Protein AF-0000000085042075 (afdb_homodimer)

Nearest PDB structures (foldseek):
  3s6m-assembly1_A  TM=8.712E-01  e=2.588E-14  Burkholderia pseudomallei 1710b
  7n3j-assembly1_A  TM=8.614E-01  e=2.235E-13  Escherichia coli K-12
  2nul-assembly1_A-2  TM=8.410E-01  e=2.235E-13  Escherichia coli
  7rfd-assembly1_A  TM=8.315E-01  e=2.662E-13  Escherichia coli
  8vri-assembly2_B  TM=8.433E-01  e=7.599E-13  Escherichia coli

Sequence (380 aa):
MNKLFNCTLLVLLSSSILAQEIEKYLIETEIGEIELVVYPEQAPITVENFRVYVEKELYTNSSFFRVCTPENEADREIRIEVIQGGNVPDSLLLAPIPIETSQKTGIKHVDGTISMARLGPNSAQSSFFICINAQPELDHNGKRNPDGYGFAAFGKVTKGMELVKEIQSEEEVDQYLVNPVKIQSIKRMHMNKLFNCTLLVLLSSSILAQEIEKYLIETEIGEIELVVYPEQAPITVENFRVYVEKELYTNSSFFRVCTPENEADREIRIEVIQGGNVPDSLLLAPIPIETSQKTGIKHVDGTISMARLGPNSAQSSFFICINAQPELDHNGKRNPDGYGFAAFGKVTKGMELVKEIQSEEEVDQYLVNPVKIQSIKRMH

Secondary structure (DSSP, 8-state):
----------------------EEEEEEETTEEEEEEE-TTTSHHHHHHHHHHHHTTTTTTEEEEEEE-TTTTTT-SS---EEEE----GGGPPPPB----HHHH-----TTEEEE--SSTT-B-S-EEEE-S--GGGSTT-SSSTTS---EEEEEEEE-HHHHHHHHTS-EETTEEEEEEEEEEEEEE-/----------------------EEEEEEETTEEEEEEE-TTTSHHHHHHHHHHHHTTTTTTEEEEEEE-TTTTTT-SS---EEEE----GGGPPPPB----HHHH-----TTEEEE--SSTT-B-S-EEEE-S--GGGSTT-SSSTTS---EEEEEEEE-HHHHHHHHTS-EETTEEEEEEEEEEEEEE-

Organism: Cyclobacterium marinum (strain ATCC 25205 / DSM 745 / LMG 13164 / NCIMB 1802) (NCBI:txid880070)

InterPro domains:
  IPR002130 Cyclophilin-type peptidyl-prolyl cis-trans isomerase domain [PF00160] (27-187)
  IPR002130 Cyclophilin-type peptidyl-prolyl cis-trans isomerase domain [PR00153] (38-53)
  IPR002130 Cyclophilin-type peptidyl-prolyl cis-trans isomerase domain [PR00153] (74-86)
  IPR002130 Cyclophilin-type peptidyl-prolyl cis-trans isomerase domain [PR00153] (112-127)
  IPR002130 Cyclophilin-type peptidyl-prolyl cis-trans isomerase domain [PR00153] (127-139)
  IPR002130 Cyclophilin-type peptidyl-prolyl cis-trans isomerase domain [PS50072] (21-190)
  IPR029000 Cyclophilin-like domain superfamily [G3DSA:2.40.100.10] (22-188)
  IPR029000 Cyclophilin-like domain superfamily [SSF50891] (26-187)
  IPR044666 Cyclophilin-type peptidyl-prolyl cis-trans isomerase, cyclophilin A-like [PTHR45625] (23-187)

Foldseek 3Di:
DPPPPPPPPPPPPPPPPVPQDKWKKWFQWPVGIWIKIWGCVLQVQVVVLQVVCQVVFQQAFKFFWFFFDCVLCVPPPQGFTKTKIFPGDPVPKDAWAAADFCVRRVDFQAQFWKWFDAPDRGGGIGMIMTGHGGRRLQHQQRDPDPVRRRTHTTIGTPDDVVVRVVQNPADDDSRTHPDTITGRHMHIDD/DPPPPPPPPPPPPPPPPVPQDKWKKWFQWPVGIWIKIWGCVLQVQVVVLQVVCQVVFQLAFKFFWFFFDCVLCVPPPQGFGKTKIFPGDPVPKDAWAAADFCVRRVDFQAQFWKWFDAPDRGGGIGMIMTGHGGRRLQHQQRDPDPVRRRTHTTIGTPDDVVVRVVQNPADDDSRTHPDTITGRHMHIDD

Structure (mmCIF, N/CA/C/O backbone):
data_AF-0000000085042075-model_v1
#
loop_
_entity.id
_entity.type
_entity.pdbx_description
1 polymer 'Peptidyl-prolyl cis-trans isomerase'
#
loop_
_atom_site.group_PDB
_atom_site.id
_atom_site.type_symbol
_atom_site.label_atom_id
_atom_site.label_alt_id
_atom_site.label_comp_id
_atom_site.label_asym_id
_atom_site.label_entity_id
_atom_site.label_seq_id
_atom_site.pdbx_PDB_ins_code
_atom_site.Cartn_x
_atom_site.Cartn_y
_atom_site.Cartn_z
_atom_site.occupancy
_atom_site.B_iso_or_equiv
_atom_site.auth_seq_id
_atom_site.auth_comp_id
_atom_site.auth_asym_id
_atom_site.auth_atom_id
_atom_site.pdbx_PDB_model_num
ATOM 1 N N . MET A 1 1 ? -44.75 -60.5 -39.656 1 41.56 1 MET A N 1
ATOM 2 C CA . MET A 1 1 ? -44.469 -59.719 -38.469 1 41.56 1 MET A CA 1
ATOM 3 C C . MET A 1 1 ? -43.094 -59 -38.594 1 41.56 1 MET A C 1
ATOM 5 O O . MET A 1 1 ? -42.062 -59.656 -38.594 1 41.56 1 MET A O 1
ATOM 9 N N . ASN A 1 2 ? -43.062 -57.938 -39.469 1 46.97 2 ASN A N 1
ATOM 10 C CA . ASN A 1 2 ? -41.938 -57.062 -39.781 1 46.97 2 ASN A CA 1
ATOM 11 C C . ASN A 1 2 ? -41.375 -56.375 -38.531 1 46.97 2 ASN A C 1
ATOM 13 O O . ASN A 1 2 ? -42.094 -55.625 -37.875 1 46.97 2 ASN A O 1
ATOM 17 N N . LYS A 1 3 ? -40.5 -57 -37.781 1 51.03 3 LYS A N 1
ATOM 18 C CA . LYS A 1 3 ? -39.75 -56.438 -36.656 1 51.03 3 LYS A CA 1
ATOM 19 C C . LY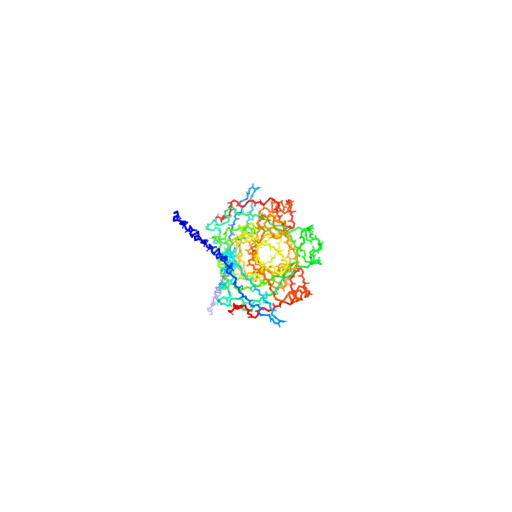S A 1 3 ? -38.969 -55.188 -37.062 1 51.03 3 LYS A C 1
ATOM 21 O O . LYS A 1 3 ? -38.094 -55.25 -37.906 1 51.03 3 LYS A O 1
ATOM 26 N N . LEU A 1 4 ? -39.625 -53.969 -37.062 1 49.44 4 LEU A N 1
ATOM 27 C CA . LEU A 1 4 ? -38.969 -52.688 -37.188 1 49.44 4 LEU A CA 1
ATOM 28 C C . LEU A 1 4 ? -37.906 -52.5 -36.094 1 49.44 4 LEU A C 1
ATOM 30 O O . LEU A 1 4 ? -38.188 -52.656 -34.906 1 49.44 4 LEU A O 1
ATOM 34 N N . PHE A 1 5 ? -36.625 -52.844 -36.344 1 52.81 5 PHE A N 1
ATOM 35 C CA . PHE A 1 5 ? -35.5 -52.531 -35.5 1 52.81 5 PHE A CA 1
ATOM 36 C C . PHE A 1 5 ? -35.375 -51.031 -35.25 1 52.81 5 PHE A C 1
ATOM 38 O O . PHE A 1 5 ? -35.312 -50.25 -36.219 1 52.81 5 PHE A O 1
ATOM 45 N N . ASN A 1 6 ? -35.969 -50.469 -34.125 1 55.44 6 ASN A N 1
ATOM 46 C CA . ASN A 1 6 ? -35.781 -49.094 -33.719 1 55.44 6 ASN A CA 1
ATOM 47 C C . ASN A 1 6 ? -34.312 -48.781 -33.469 1 55.44 6 ASN A C 1
ATOM 49 O O . ASN A 1 6 ? -33.688 -49.406 -32.594 1 55.44 6 ASN A O 1
ATOM 53 N N . CYS A 1 7 ? -33.562 -48.281 -34.469 1 53.66 7 CYS A N 1
ATOM 54 C CA . CYS A 1 7 ? -32.219 -47.812 -34.25 1 53.66 7 CYS A CA 1
ATOM 55 C C . CYS A 1 7 ? -32.219 -46.562 -33.344 1 53.66 7 CYS A C 1
ATOM 57 O O . CYS A 1 7 ? -32.75 -45.531 -33.688 1 53.66 7 CYS A O 1
ATOM 59 N N . THR A 1 8 ? -32.188 -46.781 -32.062 1 55.69 8 THR A N 1
ATOM 60 C CA . THR A 1 8 ? -32.031 -45.656 -31.156 1 55.69 8 THR A CA 1
ATOM 61 C C . THR A 1 8 ? -30.672 -44.969 -31.406 1 55.69 8 THR A C 1
ATOM 63 O O . THR A 1 8 ? -29.625 -45.594 -31.281 1 55.69 8 THR A O 1
ATOM 66 N N . LEU A 1 9 ? -30.625 -43.906 -32.219 1 56.06 9 LEU A N 1
ATOM 67 C CA . LEU A 1 9 ? -29.453 -43.062 -32.375 1 56.06 9 LEU A CA 1
ATOM 68 C C . LEU A 1 9 ? -29.031 -42.438 -31.047 1 56.06 9 LEU A C 1
ATOM 70 O O . LEU A 1 9 ? -29.781 -41.688 -30.422 1 56.06 9 LEU A O 1
ATOM 74 N N . LEU A 1 10 ? -28.094 -43.094 -30.328 1 55 10 LEU A N 1
ATOM 75 C CA . LEU A 1 10 ? -27.484 -42.5 -29.141 1 55 10 LEU A CA 1
ATOM 76 C C . LEU A 1 10 ? -26.672 -41.25 -29.516 1 55 10 LEU A C 1
ATOM 78 O O . LEU A 1 10 ? -25.688 -41.344 -30.234 1 55 10 LEU A O 1
ATOM 82 N N . VAL A 1 11 ? -27.234 -40.062 -29.516 1 55.88 11 VAL A N 1
ATOM 83 C CA . VAL A 1 11 ? -26.516 -38.781 -29.656 1 55.88 11 VAL A CA 1
ATOM 84 C C . VAL A 1 11 ? -25.547 -38.625 -28.484 1 55.88 11 VAL A C 1
ATOM 86 O O . VAL A 1 11 ? -25.984 -38.5 -27.328 1 55.88 11 VAL A O 1
ATOM 89 N N . LEU A 1 12 ? -24.281 -39.031 -28.641 1 54.25 12 LEU A N 1
ATOM 90 C CA . LEU A 1 12 ? -23.219 -38.688 -27.703 1 54.25 12 LEU A CA 1
ATOM 91 C C . LEU A 1 12 ? -23.031 -37.188 -27.609 1 54.25 12 LEU A C 1
ATOM 93 O O . LEU A 1 12 ? -22.609 -36.562 -28.594 1 54.25 12 LEU A O 1
ATOM 97 N N . LEU A 1 13 ? -23.75 -36.469 -26.781 1 53.31 13 LEU A N 1
ATOM 98 C CA . LEU A 1 13 ? -23.438 -35.062 -26.453 1 53.31 13 LEU A CA 1
ATOM 99 C C . LEU A 1 13 ? -22.031 -34.938 -25.891 1 53.31 13 LEU A C 1
ATOM 101 O O . LEU A 1 13 ? -21.734 -35.469 -24.812 1 53.31 13 LEU A O 1
ATOM 105 N N . SER A 1 14 ? -21.031 -34.781 -26.734 1 51.94 14 SER A N 1
ATOM 106 C CA . SER A 1 14 ? -19.719 -34.406 -26.25 1 51.94 14 SER A CA 1
ATOM 107 C C . SER A 1 14 ? -19.766 -33.125 -25.453 1 51.94 14 SER A C 1
ATOM 109 O O . SER A 1 14 ? -20.188 -32.094 -25.953 1 51.94 14 SER A O 1
ATOM 111 N N . SER A 1 15 ? -19.969 -33.094 -24.188 1 50.97 15 SER A N 1
ATOM 112 C CA . SER A 1 15 ? -19.719 -31.938 -23.359 1 50.97 15 SER A CA 1
ATOM 113 C C . SER A 1 15 ? -18.297 -31.406 -23.562 1 50.97 15 SER A C 1
ATOM 115 O O . SER A 1 15 ? -17.328 -32.094 -23.25 1 50.97 15 SER A O 1
ATOM 117 N N . SER A 1 16 ? -18.031 -30.688 -24.562 1 49.59 16 SER A N 1
ATOM 118 C CA . SER A 1 16 ? -16.766 -29.969 -24.609 1 49.59 16 SER A CA 1
ATOM 119 C C . SER A 1 16 ? -16.453 -29.297 -23.266 1 49.59 16 SER A C 1
ATOM 121 O O . SER A 1 16 ? -17.219 -28.453 -22.797 1 49.59 16 SER A O 1
ATOM 123 N N . ILE A 1 17 ? -15.914 -29.984 -22.359 1 48.03 17 ILE A N 1
ATOM 124 C CA . ILE A 1 17 ? -15.336 -29.266 -21.219 1 48.03 17 ILE A CA 1
ATOM 125 C C . ILE A 1 17 ? -14.539 -28.062 -21.719 1 48.03 17 ILE A C 1
ATOM 127 O O . ILE A 1 17 ? -13.555 -28.219 -22.453 1 48.03 17 ILE A O 1
ATOM 131 N N . LEU A 1 18 ? -15.164 -27.016 -22.125 1 45.19 18 LEU A N 1
ATOM 132 C CA . LEU A 1 18 ? -14.406 -25.797 -22.391 1 45.19 18 LEU A CA 1
ATOM 133 C C . LEU A 1 18 ? -13.211 -25.672 -21.453 1 45.19 18 LEU A C 1
ATOM 135 O O . LEU A 1 18 ? -13.391 -25.562 -20.234 1 45.19 18 LEU A O 1
ATOM 139 N N . ALA A 1 19 ? -12.133 -26.375 -21.656 1 52.03 19 ALA A N 1
ATOM 140 C CA . ALA A 1 19 ? -10.875 -26.234 -20.922 1 52.03 19 ALA A CA 1
ATOM 141 C C . ALA A 1 19 ? -10.633 -24.781 -20.531 1 52.03 19 ALA A C 1
ATOM 143 O O . ALA A 1 19 ? -10.773 -23.875 -21.359 1 52.03 19 ALA A O 1
ATOM 144 N N . GLN A 1 20 ? -10.797 -24.484 -19.328 1 62.44 20 GLN A N 1
ATOM 145 C CA . GLN A 1 20 ? -10.5 -23.141 -18.828 1 62.44 20 GLN A CA 1
ATOM 146 C C . GLN A 1 20 ? -9.203 -22.609 -19.422 1 62.44 20 GLN A C 1
ATOM 148 O O . GLN A 1 20 ? -8.188 -23.312 -19.438 1 62.44 20 GLN A O 1
ATOM 153 N N . GLU A 1 21 ? -9.258 -21.625 -20.344 1 81.56 21 GLU A N 1
ATOM 154 C CA . GLU A 1 21 ? -8.086 -21.047 -20.984 1 81.56 21 GLU A CA 1
ATOM 155 C C . GLU A 1 21 ? -7.043 -20.609 -19.969 1 81.56 21 GLU A C 1
ATOM 157 O O . GLU A 1 21 ? -7.352 -19.859 -19.031 1 81.56 21 GLU A O 1
ATOM 162 N N . ILE A 1 22 ? -5.961 -21.406 -19.766 1 90.88 22 ILE A N 1
ATOM 163 C CA . ILE A 1 22 ? -4.824 -21.078 -18.906 1 90.88 22 ILE A CA 1
ATOM 164 C C . ILE A 1 22 ? -3.715 -20.453 -19.75 1 90.88 22 ILE A C 1
ATOM 166 O O . ILE A 1 22 ? -3.523 -20.812 -20.906 1 90.88 22 ILE A O 1
ATOM 170 N N . GLU A 1 23 ? -3.203 -19.359 -19.172 1 97.38 23 GLU A N 1
ATOM 171 C CA . GLU A 1 23 ? -2.016 -18.734 -19.75 1 97.38 23 GLU A CA 1
ATOM 172 C C . GLU A 1 23 ? -0.783 -18.984 -18.891 1 97.38 23 GLU A C 1
ATOM 174 O O . GLU A 1 23 ? -0.861 -18.953 -17.672 1 97.38 23 GLU A O 1
ATOM 179 N N . LYS A 1 24 ? 0.328 -19.266 -19.562 1 98.31 24 LYS A N 1
ATOM 180 C CA . LYS A 1 24 ? 1.571 -19.562 -18.859 1 98.31 24 LYS A CA 1
ATOM 181 C C . LYS A 1 24 ? 2.559 -18.406 -18.969 1 98.31 24 LYS A C 1
ATOM 183 O O . LYS A 1 24 ? 2.693 -17.797 -20.031 1 98.31 24 LYS A O 1
ATOM 188 N N . TYR A 1 25 ? 3.234 -18.125 -17.828 1 98.81 25 TYR A N 1
ATOM 189 C CA . TYR A 1 25 ? 4.207 -17.047 -17.781 1 98.81 25 TYR A CA 1
ATOM 190 C C . TYR A 1 25 ? 5.492 -17.484 -17.094 1 98.81 25 TYR A C 1
ATOM 192 O O . TYR A 1 25 ? 5.484 -18.438 -16.312 1 98.81 25 TYR A O 1
ATOM 200 N N . LEU A 1 26 ? 6.547 -16.828 -17.453 1 98.88 26 LEU A N 1
ATOM 201 C CA . LEU A 1 26 ? 7.859 -17.016 -16.844 1 98.88 26 LEU A CA 1
ATOM 202 C C . LEU A 1 26 ? 8.344 -15.711 -16.219 1 98.88 26 LEU A C 1
ATOM 204 O O . LEU A 1 26 ? 8.438 -14.688 -16.891 1 98.88 26 LEU A O 1
ATOM 208 N N . ILE A 1 27 ? 8.594 -15.742 -14.906 1 98.88 27 ILE A N 1
ATOM 209 C CA . ILE A 1 27 ? 9.289 -14.648 -14.242 1 98.88 27 ILE A CA 1
ATOM 210 C C . ILE A 1 27 ? 10.789 -14.945 -14.203 1 98.88 27 ILE A C 1
ATOM 212 O O . ILE A 1 27 ? 11.227 -15.875 -13.523 1 98.88 27 ILE A O 1
ATOM 216 N N . GLU A 1 28 ? 11.539 -14.195 -14.922 1 98.81 28 GLU A N 1
ATOM 217 C CA . GLU A 1 28 ? 12.992 -14.297 -14.883 1 98.81 28 GLU A CA 1
ATOM 218 C C . GLU A 1 28 ? 13.586 -13.352 -13.836 1 98.81 28 GLU A C 1
ATOM 220 O O . GLU A 1 28 ? 13.445 -12.125 -13.953 1 98.81 28 GLU A O 1
ATOM 225 N N . THR A 1 29 ? 14.219 -13.891 -12.844 1 98.62 29 THR A N 1
ATOM 226 C CA . THR A 1 29 ? 14.883 -13.078 -11.828 1 98.62 29 THR A CA 1
ATOM 227 C C . THR A 1 29 ? 16.406 -13.18 -11.953 1 98.62 29 THR A C 1
ATOM 229 O O . THR A 1 29 ? 16.906 -13.984 -12.734 1 98.62 29 THR A O 1
ATOM 232 N N . GLU A 1 30 ? 17.094 -12.391 -11.141 1 98.5 30 GLU A N 1
ATOM 233 C CA . GLU A 1 30 ? 18.547 -12.406 -11.148 1 98.5 30 GLU A CA 1
ATOM 234 C C . GLU A 1 30 ? 19.094 -13.656 -10.461 1 98.5 30 GLU A C 1
ATOM 236 O O . GLU A 1 30 ? 20.281 -13.969 -10.586 1 98.5 30 GLU A O 1
ATOM 241 N N . ILE A 1 31 ? 18.25 -14.406 -9.812 1 98.38 31 ILE A N 1
ATOM 242 C CA . ILE A 1 31 ? 18.781 -15.57 -9.109 1 98.38 31 ILE A CA 1
ATOM 243 C C . ILE A 1 31 ? 18.094 -16.828 -9.617 1 98.38 31 ILE A C 1
ATOM 245 O O . ILE A 1 31 ? 18.234 -17.906 -9.023 1 98.38 31 ILE A O 1
ATOM 249 N N . GLY A 1 32 ? 17.234 -16.781 -10.609 1 98.69 32 GLY A N 1
ATOM 250 C CA . GLY A 1 32 ? 16.547 -17.938 -11.164 1 98.69 32 GLY A CA 1
ATOM 251 C C . GLY A 1 32 ? 15.195 -17.609 -11.766 1 98.69 32 GLY A C 1
ATOM 252 O O . GLY A 1 32 ? 14.852 -16.438 -11.93 1 98.69 32 GLY A O 1
ATOM 253 N N . GLU A 1 33 ? 14.438 -18.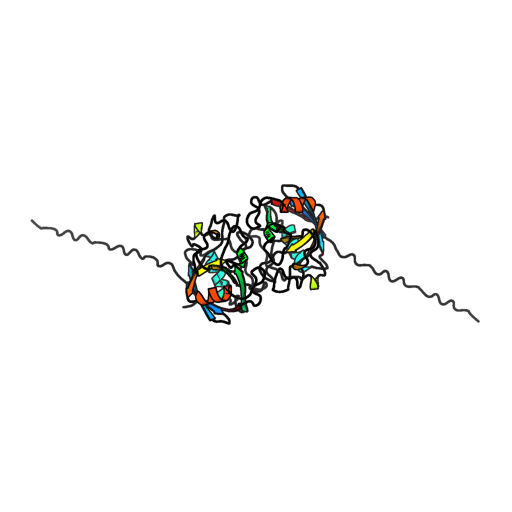688 -12.109 1 98.75 33 GLU A N 1
ATOM 254 C CA . GLU A 1 33 ? 13.172 -18.516 -12.82 1 98.75 33 GLU A CA 1
ATOM 255 C C . GLU A 1 33 ? 12.008 -19.078 -12.008 1 98.75 33 GLU A C 1
ATOM 257 O O . GLU A 1 33 ? 12.164 -20.078 -11.297 1 98.75 33 GLU A O 1
ATOM 262 N N . ILE A 1 34 ? 10.844 -18.422 -12.141 1 98.88 34 ILE A N 1
ATOM 263 C CA . ILE A 1 34 ? 9.57 -18.875 -11.578 1 98.88 34 ILE A CA 1
ATOM 264 C C . ILE A 1 34 ? 8.531 -19 -12.688 1 98.88 34 ILE A C 1
ATOM 266 O O . ILE A 1 34 ? 8.312 -18.062 -13.453 1 98.88 34 ILE A O 1
ATOM 270 N N . GLU A 1 35 ? 7.91 -20.156 -12.789 1 98.88 35 GLU A N 1
ATOM 271 C CA . GLU A 1 35 ? 6.836 -20.359 -13.75 1 98.88 35 GLU A CA 1
ATOM 272 C C . GLU A 1 35 ? 5.469 -20.281 -13.078 1 98.88 35 GLU A C 1
ATOM 274 O O . GLU A 1 35 ? 5.285 -20.781 -11.969 1 98.88 35 GLU A O 1
ATOM 279 N N . LEU A 1 36 ? 4.648 -19.641 -13.828 1 98.56 36 LEU A N 1
ATOM 280 C CA . LEU A 1 36 ? 3.297 -19.562 -13.281 1 98.56 36 LEU A CA 1
ATOM 281 C C . LEU A 1 36 ? 2.256 -19.641 -14.391 1 98.56 36 LEU A C 1
ATOM 283 O O . LEU A 1 36 ? 2.584 -19.484 -15.57 1 98.56 36 LEU A O 1
ATOM 287 N N . VAL A 1 37 ? 1.044 -20.016 -13.945 1 98.69 37 VAL A N 1
ATOM 288 C CA . VAL A 1 37 ? -0.137 -19.922 -14.797 1 98.69 37 VAL A CA 1
ATOM 289 C C . VAL A 1 37 ? -1.108 -18.891 -14.227 1 98.69 37 VAL A C 1
ATOM 291 O O . VAL A 1 37 ? -1.109 -18.641 -13.023 1 98.69 37 VAL A O 1
ATOM 294 N N . VAL A 1 38 ? -1.849 -18.25 -15.141 1 98.75 38 VAL A N 1
ATOM 295 C CA . VAL A 1 38 ? -2.922 -17.359 -14.711 1 98.75 38 VAL A CA 1
ATOM 296 C C . VAL A 1 38 ? -4.254 -17.844 -15.281 1 98.75 38 VAL A C 1
ATOM 298 O O . VAL A 1 38 ? -4.281 -18.672 -16.203 1 98.75 38 VAL A O 1
ATOM 301 N N . TYR A 1 39 ? -5.355 -17.391 -14.672 1 98.5 39 TYR A N 1
ATOM 302 C CA . TYR A 1 39 ? -6.688 -17.906 -14.961 1 98.5 39 TYR A CA 1
ATOM 303 C C . TYR A 1 39 ? -7.59 -16.828 -15.531 1 98.5 39 TYR A C 1
ATOM 305 O O . TYR A 1 39 ? -8.469 -16.312 -14.844 1 98.5 39 TYR A O 1
ATOM 313 N N . PRO A 1 40 ? -7.574 -16.609 -16.922 1 98.19 40 PRO A N 1
ATOM 314 C CA . PRO A 1 40 ? -8.312 -15.508 -17.531 1 98.19 40 PRO A CA 1
ATOM 315 C C . PRO A 1 40 ? -9.828 -15.695 -17.453 1 98.19 40 PRO A C 1
ATOM 317 O O . PRO A 1 40 ? -10.578 -14.711 -17.453 1 98.19 40 PRO A O 1
ATOM 320 N N . GLU A 1 41 ? -10.312 -16.875 -17.344 1 97.62 41 GLU A N 1
ATOM 321 C CA . GLU A 1 41 ? -11.758 -17.094 -17.25 1 97.62 41 GLU A CA 1
ATOM 322 C C . GLU A 1 41 ? -12.281 -16.734 -15.859 1 97.62 41 GLU A C 1
ATOM 324 O O . GLU A 1 41 ? -13.352 -16.141 -15.734 1 97.62 41 GLU A O 1
ATOM 329 N N . GLN A 1 42 ? -11.539 -17.078 -14.852 1 98.06 42 GLN A N 1
ATOM 330 C CA . GLN A 1 42 ? -11.984 -16.859 -13.477 1 98.06 42 GLN A CA 1
ATOM 331 C C . GLN A 1 42 ? -11.758 -15.422 -13.039 1 98.06 42 GLN A C 1
ATOM 333 O O . GLN A 1 42 ? -12.57 -14.852 -12.312 1 98.06 42 GLN A O 1
ATOM 338 N N . ALA A 1 43 ? -10.672 -14.859 -13.492 1 98.44 43 ALA A N 1
ATOM 339 C CA . ALA A 1 43 ? -10.289 -13.523 -13.062 1 98.44 43 ALA A CA 1
ATOM 340 C C . ALA A 1 43 ? -9.914 -12.648 -14.258 1 98.44 43 ALA A C 1
ATOM 342 O O . ALA A 1 43 ? -8.781 -12.156 -14.344 1 98.44 43 ALA A O 1
ATOM 343 N N . PRO A 1 44 ? -10.859 -12.383 -15.102 1 98.31 44 PRO A N 1
ATOM 344 C CA . PRO A 1 44 ? -10.531 -11.75 -16.375 1 98.31 44 PRO A CA 1
ATOM 345 C C . PRO A 1 44 ? -9.953 -10.344 -16.203 1 98.31 44 PRO A C 1
ATOM 347 O O . PRO A 1 44 ? -9.055 -9.953 -16.953 1 98.31 44 PRO A O 1
ATOM 350 N N . ILE A 1 45 ? -10.445 -9.562 -15.281 1 97.31 45 ILE A N 1
ATOM 351 C CA . ILE A 1 45 ? -9.969 -8.195 -15.102 1 97.31 45 ILE A CA 1
ATOM 352 C C . ILE A 1 45 ? -8.539 -8.203 -14.57 1 97.31 45 ILE A C 1
ATOM 354 O O . ILE A 1 45 ? -7.672 -7.5 -15.086 1 97.31 45 ILE A O 1
ATOM 358 N N . THR A 1 46 ? -8.289 -9.008 -13.586 1 98 46 THR A N 1
ATOM 359 C CA . THR A 1 46 ? -6.973 -9.086 -12.953 1 98 46 THR A CA 1
ATOM 360 C C . THR A 1 46 ? -5.938 -9.648 -13.93 1 98 46 THR A C 1
ATOM 362 O O . THR A 1 46 ? -4.828 -9.117 -14.031 1 98 46 THR A O 1
ATOM 365 N N . VAL A 1 47 ? -6.316 -10.68 -14.633 1 98.62 47 VAL A N 1
ATOM 366 C CA . VAL A 1 47 ? -5.398 -11.289 -15.586 1 98.62 47 VAL A CA 1
ATOM 367 C C . VAL A 1 47 ? -5.078 -10.289 -16.703 1 98.62 47 VAL A C 1
ATOM 369 O O . VAL A 1 47 ? -3.926 -10.172 -17.125 1 98.62 47 VAL A O 1
ATOM 372 N N . GLU A 1 48 ? -6.078 -9.57 -17.172 1 98.19 48 GLU A N 1
ATOM 373 C CA . GLU A 1 48 ? -5.832 -8.586 -18.219 1 98.19 48 GLU A CA 1
ATOM 374 C C . GLU A 1 48 ? -4.871 -7.5 -17.75 1 98.19 48 GLU A C 1
ATOM 376 O O . GLU A 1 48 ? -3.988 -7.07 -18.484 1 98.19 48 GLU A O 1
ATOM 381 N N . ASN A 1 49 ? -5.035 -7.047 -16.547 1 96.81 49 ASN A N 1
ATOM 382 C CA . ASN A 1 49 ? -4.113 -6.078 -15.969 1 96.81 49 ASN A CA 1
ATOM 383 C C . ASN A 1 49 ? -2.676 -6.594 -15.984 1 96.81 49 ASN A C 1
ATOM 385 O O . ASN A 1 49 ? -1.775 -5.93 -16.5 1 96.81 49 ASN A O 1
ATOM 389 N N . PHE A 1 50 ? -2.498 -7.789 -15.438 1 98.38 50 PHE A N 1
ATOM 390 C CA . PHE A 1 50 ? -1.183 -8.414 -15.406 1 98.38 50 PHE A CA 1
ATOM 391 C C . PHE A 1 50 ? -0.625 -8.586 -16.812 1 98.38 50 PHE A C 1
ATOM 393 O O . PHE A 1 50 ? 0.537 -8.266 -17.062 1 98.38 50 PHE A O 1
ATOM 400 N N . ARG A 1 51 ? -1.45 -9.016 -17.656 1 98.19 51 ARG A N 1
ATOM 401 C CA . ARG A 1 51 ? -1.075 -9.273 -19.047 1 98.19 51 ARG A CA 1
ATOM 402 C C . ARG A 1 51 ? -0.54 -8.016 -19.719 1 98.19 51 ARG A C 1
ATOM 404 O O . ARG A 1 51 ? 0.468 -8.062 -20.422 1 98.19 51 ARG A O 1
ATOM 411 N N . VAL A 1 52 ? -1.195 -6.945 -19.562 1 97.88 52 VAL A N 1
ATOM 412 C CA . VAL A 1 52 ? -0.798 -5.703 -20.219 1 97.88 52 VAL A CA 1
ATOM 413 C C . VAL A 1 52 ? 0.566 -5.258 -19.688 1 97.88 52 VAL A C 1
ATOM 415 O O . VAL A 1 52 ? 1.422 -4.824 -20.469 1 97.88 52 VAL A O 1
ATOM 418 N N . TYR A 1 53 ? 0.793 -5.379 -18.375 1 97.44 53 TYR A N 1
ATOM 419 C CA . TYR A 1 53 ? 2.105 -5.047 -17.844 1 97.44 53 TYR A CA 1
ATOM 420 C C . TYR A 1 53 ? 3.188 -5.93 -18.453 1 97.44 53 TYR A C 1
ATOM 422 O O . TYR A 1 53 ? 4.293 -5.461 -18.734 1 97.44 53 TYR A O 1
ATOM 430 N N . VAL A 1 54 ? 2.875 -7.203 -18.641 1 98.5 54 VAL A N 1
ATOM 431 C CA . VAL A 1 54 ? 3.838 -8.148 -19.188 1 98.5 54 VAL A CA 1
ATOM 432 C C . VAL A 1 54 ? 4.09 -7.828 -20.672 1 98.5 54 VAL A C 1
ATOM 434 O O . VAL A 1 54 ? 5.238 -7.719 -21.094 1 98.5 54 VAL A O 1
ATOM 437 N N . GLU A 1 55 ? 3.023 -7.672 -21.422 1 97.88 55 GLU A N 1
ATOM 438 C CA . GLU A 1 55 ? 3.137 -7.469 -22.875 1 97.88 55 GLU A CA 1
ATOM 439 C C . GLU A 1 55 ? 3.895 -6.188 -23.188 1 97.88 55 GLU A C 1
ATOM 441 O O . GLU A 1 55 ? 4.641 -6.129 -24.172 1 97.88 55 GLU A O 1
ATOM 446 N N . LYS A 1 56 ? 3.748 -5.223 -22.375 1 97.62 56 LYS A N 1
ATOM 447 C CA . LYS A 1 56 ? 4.434 -3.949 -22.578 1 97.62 56 LYS A CA 1
ATOM 448 C C . LYS A 1 56 ? 5.809 -3.953 -21.922 1 97.62 56 LYS A C 1
ATOM 450 O O . LYS A 1 56 ? 6.512 -2.939 -21.922 1 97.62 56 LYS A O 1
ATOM 455 N N . GLU A 1 57 ? 6.16 -5.035 -21.25 1 97.88 57 GLU A N 1
ATOM 456 C CA . GLU A 1 57 ? 7.449 -5.246 -20.609 1 97.88 57 GLU A CA 1
ATOM 457 C C . GLU A 1 57 ? 7.668 -4.254 -19.469 1 97.88 57 GLU A C 1
ATOM 459 O O . GLU A 1 57 ? 8.789 -3.799 -19.234 1 97.88 57 GLU A O 1
ATOM 464 N N . LEU A 1 58 ? 6.598 -3.951 -18.844 1 96.25 58 LEU A N 1
ATOM 465 C CA . LEU A 1 58 ? 6.664 -2.906 -17.828 1 96.25 58 LEU A CA 1
ATOM 466 C C . LEU A 1 58 ? 7.266 -3.439 -16.547 1 96.25 58 LEU A C 1
ATOM 468 O O . LEU A 1 58 ? 7.719 -2.666 -15.695 1 96.25 58 LEU A O 1
ATOM 472 N N . TYR A 1 59 ? 7.301 -4.691 -16.344 1 97.38 59 TYR A N 1
ATOM 473 C CA . TYR A 1 59 ? 7.875 -5.285 -15.141 1 97.38 59 TYR A CA 1
ATOM 474 C C . TYR A 1 59 ? 9.398 -5.371 -15.242 1 97.38 59 TYR A C 1
ATOM 476 O O . TYR A 1 59 ? 10.078 -5.699 -14.266 1 97.38 59 TYR A O 1
ATOM 484 N N . THR A 1 60 ? 9.867 -5.102 -16.453 1 96 60 THR A N 1
ATOM 485 C CA . THR A 1 60 ? 11.312 -5.207 -16.641 1 96 60 THR A CA 1
ATOM 486 C C . THR A 1 60 ? 12.055 -4.289 -15.672 1 96 60 THR A C 1
ATOM 488 O O . THR A 1 60 ? 11.789 -3.088 -15.625 1 96 60 THR A O 1
ATOM 491 N N . ASN A 1 61 ? 12.914 -4.895 -14.805 1 90.44 61 ASN A N 1
ATOM 492 C CA . ASN A 1 61 ? 13.773 -4.23 -13.828 1 90.44 61 ASN A CA 1
ATOM 493 C C . ASN A 1 61 ? 12.992 -3.824 -12.586 1 90.44 61 ASN A C 1
ATOM 495 O O . ASN A 1 61 ? 13.461 -3.012 -11.789 1 90.44 61 ASN A O 1
ATOM 499 N N . SER A 1 62 ? 11.805 -4.289 -12.477 1 94.25 62 SER A N 1
ATOM 500 C CA . SER A 1 62 ? 11.18 -4.281 -11.156 1 94.25 62 SER A CA 1
ATOM 501 C C . SER A 1 62 ? 11.828 -5.305 -10.234 1 94.25 62 SER A C 1
ATOM 503 O O . SER A 1 62 ? 12.898 -5.836 -10.539 1 94.25 62 SER A O 1
ATOM 505 N N . SER A 1 63 ? 11.211 -5.535 -8.992 1 95.31 63 SER A N 1
ATOM 506 C CA . SER A 1 63 ? 11.836 -6.457 -8.055 1 95.31 63 SER A CA 1
ATOM 507 C C . SER A 1 63 ? 10.812 -7.07 -7.109 1 95.31 63 SER A C 1
ATOM 509 O O . SER A 1 63 ? 9.672 -6.598 -7.027 1 95.31 63 SER A O 1
ATOM 511 N N . PHE A 1 64 ? 11.18 -8.172 -6.566 1 97.31 64 PHE A N 1
ATOM 512 C CA . PHE A 1 64 ? 10.617 -8.547 -5.277 1 97.31 64 PHE A CA 1
ATOM 513 C C . PHE A 1 64 ? 11.242 -7.727 -4.152 1 97.31 64 PHE A C 1
ATOM 515 O O . PHE A 1 64 ? 12.469 -7.707 -4.004 1 97.31 64 PHE A O 1
ATOM 522 N N . PHE A 1 65 ? 10.398 -7.047 -3.332 1 92.88 65 PHE A N 1
ATOM 523 C CA . PHE A 1 65 ? 11 -6.043 -2.461 1 92.88 65 PHE A CA 1
ATOM 524 C C . PHE A 1 65 ? 10.5 -6.199 -1.031 1 92.88 65 PHE A C 1
ATOM 526 O O . PHE A 1 65 ? 11.07 -5.629 -0.1 1 92.88 65 PHE A O 1
ATOM 533 N N . ARG A 1 66 ? 9.5 -6.934 -0.768 1 94 66 ARG A N 1
ATOM 534 C CA . ARG A 1 66 ? 8.906 -7.094 0.559 1 94 66 ARG A CA 1
ATOM 535 C C . ARG A 1 66 ? 8.523 -8.547 0.812 1 94 66 ARG A C 1
ATOM 537 O O . ARG A 1 66 ? 8.094 -9.25 -0.107 1 94 66 ARG A O 1
ATOM 544 N N . VAL A 1 67 ? 8.727 -9 2.037 1 96.88 67 VAL A N 1
ATOM 545 C CA . VAL A 1 67 ? 8.391 -10.375 2.383 1 96.88 67 VAL A CA 1
ATOM 546 C C . VAL A 1 67 ? 7.695 -10.414 3.742 1 96.88 67 VAL A C 1
ATOM 548 O O . VAL A 1 67 ? 8.031 -9.633 4.637 1 96.88 67 VAL A O 1
ATOM 551 N N . CYS A 1 68 ? 6.738 -11.258 3.852 1 96.62 68 CYS A N 1
ATOM 552 C CA . CYS A 1 68 ? 6.125 -11.625 5.125 1 96.62 68 CYS 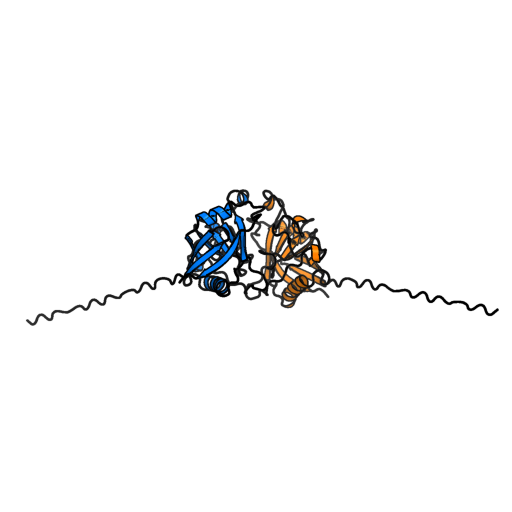A CA 1
ATOM 553 C C . CYS A 1 68 ? 6.488 -13.047 5.516 1 96.62 68 CYS A C 1
ATOM 555 O O . CYS A 1 68 ? 6.234 -13.9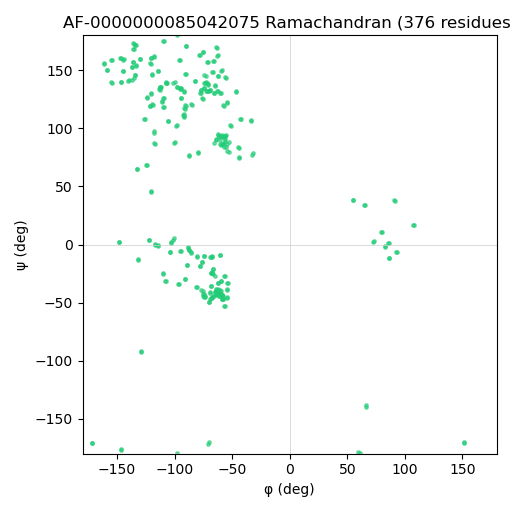92 4.762 1 96.62 68 CYS A O 1
ATOM 557 N N . THR A 1 69 ? 7.156 -13.234 6.617 1 97.12 69 THR A N 1
ATOM 558 C CA . THR A 1 69 ? 7.598 -14.516 7.16 1 97.12 69 THR A CA 1
ATOM 559 C C . THR A 1 69 ? 6.953 -14.773 8.516 1 97.12 69 THR A C 1
ATOM 561 O O . THR A 1 69 ? 6.402 -13.859 9.133 1 97.12 69 THR A O 1
ATOM 564 N N . PRO A 1 70 ? 6.98 -16.094 8.93 1 95.19 70 PRO A N 1
ATOM 565 C CA . PRO A 1 70 ? 6.492 -16.344 10.289 1 95.19 70 PRO A CA 1
ATOM 566 C C . PRO A 1 70 ? 7.203 -15.484 11.336 1 95.19 70 PRO A C 1
ATOM 568 O O . PRO A 1 70 ? 6.582 -15.047 12.305 1 95.19 70 PRO A O 1
ATOM 571 N N . GLU A 1 71 ? 8.43 -15.172 11.156 1 93.38 71 GLU A N 1
ATOM 572 C CA . GLU A 1 71 ? 9.227 -14.43 12.125 1 93.38 71 GLU A CA 1
ATOM 573 C C . GLU A 1 71 ? 8.836 -12.953 12.148 1 93.38 71 GLU A C 1
ATOM 575 O O . GLU A 1 71 ? 8.617 -12.383 13.219 1 93.38 71 GLU A O 1
ATOM 580 N N . ASN A 1 72 ? 8.672 -12.312 10.969 1 90.62 72 ASN A N 1
ATOM 581 C CA . ASN A 1 72 ? 8.43 -10.875 10.969 1 90.62 72 ASN A CA 1
ATOM 582 C C . ASN A 1 72 ? 6.945 -10.555 11.133 1 90.62 72 ASN A C 1
ATOM 584 O O . ASN A 1 72 ? 6.562 -9.391 11.258 1 90.62 72 ASN A O 1
ATOM 588 N N . GLU A 1 73 ? 6.148 -11.641 11.109 1 90.31 73 GLU A N 1
ATOM 589 C CA . GLU A 1 73 ? 4.719 -11.508 11.375 1 90.31 73 GLU A CA 1
ATOM 590 C C . GLU A 1 73 ? 4.379 -11.984 12.789 1 90.31 73 GLU A C 1
ATOM 592 O O . GLU A 1 73 ? 3.203 -12.055 13.156 1 90.31 73 GLU A O 1
ATOM 597 N N . ALA A 1 74 ? 5.336 -12.438 13.641 1 87.19 74 ALA A N 1
ATOM 598 C CA . ALA A 1 74 ? 5.145 -13.18 14.883 1 87.19 74 ALA A CA 1
ATOM 599 C C . ALA A 1 74 ? 4.234 -12.414 15.844 1 87.19 74 ALA A C 1
ATOM 601 O O . ALA A 1 74 ? 3.473 -13.023 16.609 1 87.19 74 ALA A O 1
ATOM 602 N N . ASP A 1 75 ? 4.199 -11.141 15.742 1 81.31 75 ASP A N 1
ATOM 603 C CA . ASP A 1 75 ? 3.455 -10.336 16.719 1 81.31 75 ASP A CA 1
ATOM 604 C C . ASP A 1 75 ? 2.105 -9.906 16.141 1 81.31 75 ASP A C 1
ATOM 606 O O . ASP A 1 75 ? 1.396 -9.102 16.766 1 81.31 75 ASP A O 1
ATOM 610 N N . ARG A 1 76 ? 1.749 -10.32 15.008 1 84.19 76 ARG A N 1
ATOM 611 C CA . ARG A 1 76 ? 0.472 -9.992 14.391 1 84.19 76 ARG A CA 1
ATOM 612 C C . ARG A 1 76 ? -0.598 -11.016 14.75 1 84.19 76 ARG A C 1
ATOM 614 O O . ARG A 1 76 ? -0.305 -12.203 14.883 1 84.19 76 ARG A O 1
ATOM 621 N N . GLU A 1 77 ? -1.82 -10.523 14.859 1 84.5 77 GLU A N 1
ATOM 622 C CA . GLU A 1 77 ? -2.938 -11.438 15.078 1 84.5 77 GLU A CA 1
ATOM 623 C C . GLU A 1 77 ? -3.174 -12.32 13.859 1 84.5 77 GLU A C 1
ATOM 625 O O . GLU A 1 77 ? -3.43 -13.516 13.992 1 84.5 77 GLU A O 1
ATOM 630 N N . ILE A 1 78 ? -3.141 -11.617 12.734 1 90.19 78 ILE A N 1
ATOM 631 C CA . ILE A 1 78 ? -3.307 -12.328 11.469 1 90.19 78 ILE A CA 1
ATOM 632 C C . ILE A 1 78 ? -1.962 -12.43 10.75 1 90.19 78 ILE A C 1
ATOM 634 O O . ILE A 1 78 ? -1.44 -11.43 10.258 1 90.19 78 ILE A O 1
ATOM 638 N N . ARG A 1 79 ? -1.413 -13.633 10.766 1 93.94 79 ARG A N 1
ATOM 639 C CA . ARG A 1 79 ? -0.106 -13.875 10.164 1 93.94 79 ARG A CA 1
ATOM 640 C C . ARG A 1 79 ? -0.248 -14.383 8.734 1 93.94 79 ARG A C 1
ATOM 642 O O . ARG A 1 79 ? -1.125 -15.203 8.453 1 93.94 79 ARG A O 1
ATOM 649 N N . ILE A 1 80 ? 0.602 -13.773 7.816 1 96.94 80 ILE A N 1
ATOM 650 C CA . ILE A 1 80 ? 0.612 -14.266 6.445 1 96.94 80 ILE A CA 1
ATOM 651 C C . ILE A 1 80 ? 2.049 -14.523 6 1 96.94 80 ILE A C 1
ATOM 653 O O . ILE A 1 80 ? 2.996 -14.07 6.645 1 96.94 80 ILE A O 1
ATOM 657 N N . GLU A 1 81 ? 2.193 -15.344 4.961 1 98.56 81 GLU A N 1
ATOM 658 C CA . GLU A 1 81 ? 3.473 -15.625 4.316 1 98.56 81 GLU A CA 1
ATOM 659 C C . GLU A 1 81 ? 3.4 -15.375 2.814 1 98.56 81 GLU A C 1
ATOM 661 O O . GLU A 1 81 ? 2.738 -16.125 2.086 1 98.56 81 GLU A O 1
ATOM 666 N N . VAL A 1 82 ? 4.082 -14.258 2.428 1 98.81 82 VAL A N 1
ATOM 667 C CA . VAL A 1 82 ? 4.094 -13.922 1.008 1 98.81 82 VAL A CA 1
ATOM 668 C C . VAL A 1 82 ? 5.426 -13.266 0.644 1 98.81 82 VAL A C 1
ATOM 670 O O . VAL A 1 82 ? 6.172 -12.828 1.524 1 98.81 82 VAL A O 1
ATOM 673 N N . ILE A 1 83 ? 5.746 -13.266 -0.634 1 98.88 83 ILE A N 1
ATOM 674 C CA . ILE A 1 83 ? 6.711 -12.32 -1.195 1 98.88 83 ILE A CA 1
ATOM 675 C C . ILE A 1 83 ? 5.996 -11.359 -2.141 1 98.88 83 ILE A C 1
ATOM 677 O O . ILE A 1 83 ? 5.059 -11.742 -2.84 1 98.88 83 ILE A O 1
ATOM 681 N N . GLN A 1 84 ? 6.312 -10.109 -2 1 96.88 84 GLN A N 1
ATOM 682 C CA . GLN A 1 84 ? 5.664 -9.086 -2.812 1 96.88 84 GLN A CA 1
ATOM 683 C C . GLN A 1 84 ? 6.652 -8.461 -3.791 1 96.88 84 GLN A C 1
ATOM 685 O O . GLN A 1 84 ? 7.809 -8.203 -3.439 1 96.88 84 GLN A O 1
ATOM 690 N N . GLY A 1 85 ? 6.203 -8.281 -5.09 1 96.56 85 GLY A N 1
ATOM 691 C CA . GLY A 1 85 ? 7.016 -7.68 -6.129 1 96.56 85 GLY A CA 1
ATOM 692 C C . GLY A 1 85 ? 6.207 -6.879 -7.133 1 96.56 85 GLY A C 1
ATOM 693 O O . GLY A 1 85 ? 5.008 -6.672 -6.945 1 96.56 85 GLY A O 1
ATOM 694 N N . GLY A 1 86 ? 6.969 -6.375 -8.148 1 96.06 86 GLY A N 1
ATOM 695 C CA . GLY A 1 86 ? 6.316 -5.688 -9.258 1 96.06 86 GLY A CA 1
ATOM 696 C C . GLY A 1 86 ? 6.195 -4.191 -9.031 1 96.06 86 GLY A C 1
ATOM 697 O O . GLY A 1 86 ? 5.172 -3.59 -9.375 1 96.06 86 GLY A O 1
ATOM 698 N N . ASN A 1 87 ? 7.176 -3.658 -8.461 1 89.81 87 ASN A N 1
ATOM 699 C CA . ASN A 1 87 ? 7.227 -2.213 -8.266 1 89.81 87 ASN A CA 1
ATOM 700 C C . ASN A 1 87 ? 7.656 -1.485 -9.531 1 89.81 87 ASN A C 1
ATOM 702 O O . ASN A 1 87 ? 8.797 -1.027 -9.641 1 89.81 87 ASN A O 1
ATOM 706 N N . VAL A 1 88 ? 6.707 -1.316 -10.469 1 89.56 88 VAL A N 1
ATOM 707 C CA . VAL A 1 88 ? 6.902 -0.634 -11.742 1 89.56 88 VAL A CA 1
ATOM 708 C C . VAL A 1 88 ? 7.012 0.872 -11.516 1 89.56 88 VAL A C 1
ATOM 710 O O . VAL A 1 88 ? 6.324 1.424 -10.648 1 89.56 88 VAL A O 1
ATOM 713 N N . PRO A 1 89 ? 7.898 1.457 -12.391 1 78.56 89 PRO A N 1
ATOM 714 C CA . PRO A 1 89 ? 8.016 2.912 -12.266 1 78.56 89 PRO A CA 1
ATOM 715 C C . PRO A 1 89 ? 6.684 3.629 -12.5 1 78.56 89 PRO A C 1
ATOM 717 O O . PRO A 1 89 ? 5.902 3.219 -13.359 1 78.56 89 PRO A O 1
ATOM 720 N N . ASP A 1 90 ? 6.555 4.66 -11.891 1 69.56 90 ASP A N 1
ATOM 721 C CA . ASP A 1 90 ? 5.309 5.418 -11.859 1 69.56 90 ASP A CA 1
ATOM 722 C C . ASP A 1 90 ? 4.863 5.805 -13.273 1 69.56 90 ASP A C 1
ATOM 724 O O . ASP A 1 90 ? 3.68 5.715 -13.602 1 69.56 90 ASP A O 1
ATOM 728 N N . SER A 1 91 ? 5.812 6.297 -13.992 1 73.5 91 SER A N 1
ATOM 729 C CA . SER A 1 91 ? 5.492 6.789 -15.328 1 73.5 91 SER A CA 1
ATOM 730 C C . SER A 1 91 ? 4.938 5.676 -16.203 1 73.5 91 SER A C 1
ATOM 732 O O . SER A 1 91 ? 4.352 5.945 -17.266 1 73.5 91 SER A O 1
ATOM 734 N N . LEU A 1 92 ? 5.039 4.531 -15.672 1 83.5 92 LEU A N 1
ATOM 735 C CA . LEU A 1 92 ? 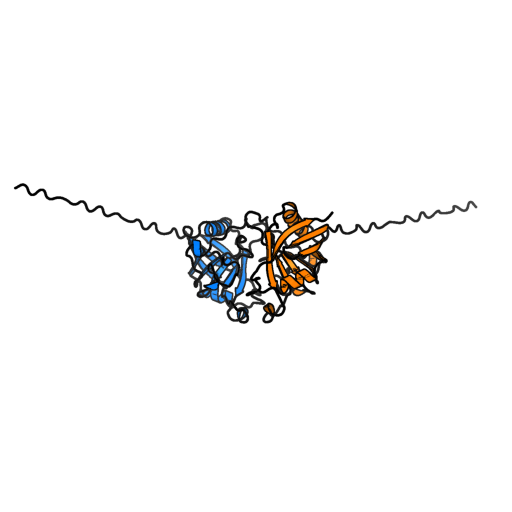4.648 3.385 -16.484 1 83.5 92 LEU A CA 1
ATOM 736 C C . LEU A 1 92 ? 3.42 2.695 -15.898 1 83.5 92 LEU A C 1
ATOM 738 O O . LEU A 1 92 ? 2.918 1.723 -16.469 1 83.5 92 LEU A O 1
ATOM 742 N N . LEU A 1 93 ? 2.953 3.234 -14.789 1 83.94 93 LEU A N 1
ATOM 743 C CA . LEU A 1 93 ? 1.818 2.594 -14.133 1 83.94 93 LEU A CA 1
ATOM 744 C C . LEU A 1 93 ? 0.535 2.814 -14.922 1 83.94 93 LEU A C 1
ATOM 746 O O . LEU A 1 93 ? 0.308 3.904 -15.453 1 83.94 93 LEU A O 1
ATOM 750 N N . LEU A 1 94 ? -0.207 1.736 -14.938 1 86.31 94 LEU A N 1
ATOM 751 C CA . LEU A 1 94 ? -1.541 1.791 -15.523 1 86.31 94 LEU A CA 1
ATOM 752 C C . LEU A 1 94 ? -2.584 2.156 -14.469 1 86.31 94 LEU A C 1
ATOM 754 O O . LEU A 1 94 ? -2.283 2.182 -13.273 1 86.31 94 LEU A O 1
ATOM 758 N N . ALA A 1 95 ? -3.814 2.42 -14.992 1 82.44 95 ALA A N 1
ATOM 759 C CA . ALA A 1 95 ? -4.918 2.723 -14.086 1 82.44 95 ALA A CA 1
ATOM 760 C C . ALA A 1 95 ? -5.207 1.544 -13.164 1 82.44 95 ALA A C 1
ATOM 762 O O . ALA A 1 95 ? -5.047 0.386 -13.555 1 82.44 95 ALA A O 1
ATOM 763 N N . PRO A 1 96 ? -5.602 1.824 -11.906 1 85.06 96 PRO A N 1
ATOM 764 C CA . PRO A 1 96 ? -5.98 0.721 -11.023 1 85.06 96 PRO A CA 1
ATOM 765 C C . PRO A 1 96 ? -7.191 -0.057 -11.531 1 85.06 96 PRO A C 1
ATOM 767 O O . PRO A 1 96 ? -7.965 0.458 -12.344 1 85.06 96 PRO A O 1
ATOM 770 N N . ILE A 1 97 ? -7.328 -1.228 -10.961 1 89.81 97 ILE A N 1
ATOM 771 C CA . ILE A 1 97 ? -8.414 -2.088 -11.422 1 89.81 97 ILE A CA 1
ATOM 772 C C . ILE A 1 97 ? -9.344 -2.41 -10.25 1 89.81 97 ILE A C 1
ATOM 774 O O . ILE A 1 97 ? -8.93 -2.393 -9.094 1 89.81 97 ILE A O 1
ATOM 778 N N . PRO A 1 98 ? -10.633 -2.742 -10.664 1 88.62 98 PRO A N 1
ATOM 779 C CA . PRO A 1 98 ? -11.516 -3.27 -9.617 1 88.62 98 PRO A CA 1
ATOM 780 C C . PRO A 1 98 ? -11.07 -4.641 -9.109 1 88.62 98 PRO A C 1
ATOM 782 O O . PRO A 1 98 ? -10.594 -5.469 -9.891 1 88.62 98 PRO A O 1
ATOM 785 N N . ILE A 1 99 ? -11.344 -4.867 -7.836 1 91.69 99 ILE A N 1
ATOM 786 C CA . ILE A 1 99 ? -10.914 -6.125 -7.238 1 91.69 99 ILE A CA 1
ATOM 787 C C . ILE A 1 99 ? -11.859 -7.246 -7.664 1 91.69 99 ILE A C 1
ATOM 789 O O . ILE A 1 99 ? -13.078 -7.086 -7.633 1 91.69 99 ILE A O 1
ATOM 793 N N . GLU A 1 100 ? -11.289 -8.297 -8.117 1 97.19 100 GLU A N 1
ATOM 794 C CA . GLU A 1 100 ? -11.984 -9.57 -8.258 1 97.19 100 GLU A CA 1
ATOM 795 C C . GLU A 1 100 ? -11.688 -10.5 -7.086 1 97.19 100 GLU A C 1
ATOM 797 O O . GLU A 1 100 ? -10.672 -11.203 -7.082 1 97.19 100 GLU A O 1
ATOM 802 N N . THR A 1 101 ? -12.633 -10.586 -6.191 1 97.12 101 THR A N 1
ATOM 803 C CA . THR A 1 101 ? -12.43 -11.297 -4.934 1 97.12 101 THR A CA 1
ATOM 804 C C . THR A 1 101 ? -12.469 -12.805 -5.148 1 97.12 101 THR A C 1
ATOM 806 O O . THR A 1 101 ? -12.938 -13.281 -6.188 1 97.12 101 THR A O 1
ATOM 809 N N . SER A 1 102 ? -12 -13.5 -4.105 1 98.31 102 SER A N 1
ATOM 810 C CA . SER A 1 102 ? -12.031 -14.961 -4.176 1 98.31 102 SER A CA 1
ATOM 811 C C . SER A 1 102 ? -13.461 -15.484 -4.16 1 98.31 102 SER A C 1
ATOM 813 O O . SER A 1 102 ? -13.719 -16.609 -4.594 1 98.31 102 SER A O 1
ATOM 815 N N . GLN A 1 103 ? -14.336 -14.727 -3.635 1 97.94 103 GLN A N 1
ATOM 816 C CA . GLN A 1 103 ? -15.742 -15.109 -3.715 1 97.94 103 GLN A CA 1
ATOM 817 C C . GLN A 1 103 ? -16.234 -15.125 -5.16 1 97.94 103 GLN A C 1
ATOM 819 O O . GLN A 1 103 ? -16.984 -16.016 -5.559 1 97.94 103 GLN A O 1
ATOM 824 N N . LYS A 1 104 ? -15.883 -14.203 -5.922 1 97.44 104 LYS A N 1
ATOM 825 C CA . LYS A 1 104 ? -16.281 -14.078 -7.32 1 97.44 104 LYS A CA 1
ATOM 826 C C . LYS A 1 104 ? -15.531 -15.07 -8.203 1 97.44 104 LYS A C 1
ATOM 828 O O . LYS A 1 104 ? -16.125 -15.703 -9.078 1 97.44 104 LYS A O 1
ATOM 833 N N . THR A 1 105 ? -14.25 -15.234 -7.996 1 98.38 105 THR A N 1
ATOM 834 C CA . THR A 1 105 ? -13.391 -15.961 -8.922 1 98.38 105 THR A CA 1
ATOM 835 C C . THR A 1 105 ? -13.312 -17.438 -8.547 1 98.38 105 THR A C 1
ATOM 837 O O . THR A 1 105 ? -12.969 -18.281 -9.383 1 98.38 105 THR A O 1
ATOM 840 N N . GLY A 1 106 ? -13.445 -17.719 -7.254 1 98.44 106 GLY A N 1
ATOM 841 C CA . GLY A 1 106 ? -13.242 -19.078 -6.746 1 98.44 106 GLY A CA 1
ATOM 842 C C . GLY A 1 106 ? -11.781 -19.406 -6.508 1 98.44 106 GLY A C 1
ATOM 843 O O . GLY A 1 106 ? -11.453 -20.5 -6.055 1 98.44 106 GLY A O 1
ATOM 844 N N . ILE A 1 107 ? -10.891 -18.5 -6.809 1 98.62 107 ILE A N 1
ATOM 845 C CA . ILE A 1 107 ? -9.469 -18.75 -6.629 1 98.62 107 ILE A CA 1
ATOM 846 C C . ILE A 1 107 ? -9.07 -18.438 -5.188 1 98.62 107 ILE A C 1
ATOM 848 O O . ILE A 1 107 ? -9.219 -17.312 -4.723 1 98.62 107 ILE A O 1
ATOM 852 N N . LYS A 1 108 ? -8.555 -19.438 -4.5 1 98.75 108 LYS A N 1
ATOM 853 C CA . LYS A 1 108 ? -8.141 -19.281 -3.107 1 98.75 108 LYS A CA 1
ATOM 854 C C . LYS A 1 108 ? -6.648 -18.984 -3.006 1 98.75 108 LYS A C 1
ATOM 856 O O . LYS A 1 108 ? -5.891 -19.25 -3.938 1 98.75 108 LYS A O 1
ATOM 861 N N . HIS A 1 109 ? -6.27 -18.422 -1.894 1 98.81 109 HIS A N 1
ATOM 862 C CA . HIS A 1 109 ? -4.867 -18.125 -1.625 1 98.81 109 HIS A CA 1
ATOM 863 C C . HIS A 1 109 ? -4.164 -19.312 -0.983 1 98.81 109 HIS A C 1
ATOM 865 O O . HIS A 1 109 ? -3.859 -19.297 0.212 1 98.81 109 HIS A O 1
ATOM 871 N N . VAL A 1 110 ? -3.875 -20.266 -1.812 1 98.88 110 VAL A N 1
ATOM 872 C CA . VAL A 1 110 ? -3.125 -21.453 -1.398 1 98.88 110 VAL A CA 1
ATOM 873 C C . VAL A 1 110 ? -1.651 -21.281 -1.764 1 98.88 110 VAL A C 1
ATOM 875 O O . VAL A 1 110 ? -1.255 -20.234 -2.299 1 98.88 110 VAL A O 1
ATOM 878 N N . ASP A 1 111 ? -0.86 -22.312 -1.43 1 98.88 111 ASP A N 1
ATOM 879 C CA . ASP A 1 111 ? 0.566 -22.281 -1.737 1 98.88 111 ASP A CA 1
ATOM 880 C C . ASP A 1 111 ? 0.801 -22.016 -3.223 1 98.88 111 ASP A C 1
ATOM 882 O O . ASP A 1 111 ? 0.234 -22.703 -4.078 1 98.88 111 ASP A O 1
ATOM 886 N N . GLY A 1 112 ? 1.543 -20.938 -3.504 1 98.94 112 GLY A N 1
ATOM 887 C CA . GLY A 1 112 ? 1.921 -20.609 -4.871 1 98.94 112 GLY A CA 1
ATOM 888 C C . GLY A 1 112 ? 0.957 -19.656 -5.551 1 98.94 112 GLY A C 1
ATOM 889 O O . GLY A 1 112 ? 1.224 -19.172 -6.652 1 98.94 112 GLY A O 1
ATOM 890 N N . THR A 1 113 ? -0.169 -19.344 -4.887 1 98.94 113 THR A N 1
ATOM 891 C CA . THR A 1 113 ? -1.119 -18.422 -5.5 1 98.94 113 THR A CA 1
ATOM 892 C C . THR A 1 113 ? -0.485 -17.047 -5.707 1 98.94 113 THR A C 1
ATOM 894 O O . THR A 1 113 ? 0.222 -16.547 -4.832 1 98.94 113 THR A O 1
ATOM 897 N N . ILE A 1 114 ? -0.629 -16.453 -6.906 1 98.94 114 ILE A N 1
ATOM 898 C CA . ILE A 1 114 ? -0.25 -15.07 -7.188 1 98.94 114 ILE A CA 1
ATOM 899 C C . ILE A 1 114 ? -1.481 -14.172 -7.105 1 98.94 114 ILE A C 1
ATOM 901 O O . ILE A 1 114 ? -2.561 -14.547 -7.574 1 98.94 114 ILE A O 1
ATOM 905 N N . SER A 1 115 ? -1.337 -13.008 -6.438 1 98.81 115 SER A N 1
ATOM 906 C CA . SER A 1 115 ? -2.426 -12.078 -6.156 1 98.81 115 SER A CA 1
ATOM 907 C C . SER A 1 115 ? -1.95 -10.633 -6.223 1 98.81 115 SER A C 1
ATOM 909 O O . SER A 1 115 ? -0.777 -10.344 -5.977 1 98.81 115 SER A O 1
ATOM 911 N N . MET A 1 116 ? -2.826 -9.703 -6.613 1 97.44 116 MET A N 1
ATOM 912 C CA . MET A 1 116 ? -2.447 -8.297 -6.664 1 97.44 116 MET A CA 1
ATOM 913 C C . MET A 1 116 ? -2.371 -7.703 -5.262 1 97.44 116 MET A C 1
ATOM 915 O O . MET A 1 116 ? -3.232 -7.973 -4.422 1 97.44 116 MET A O 1
ATOM 919 N N . ALA A 1 117 ? -1.279 -6.949 -5.008 1 94.81 117 ALA A N 1
ATOM 920 C CA . ALA A 1 117 ? -1.246 -6.113 -3.811 1 94.81 117 ALA A CA 1
ATOM 921 C C . ALA A 1 117 ? -2.191 -4.922 -3.945 1 94.81 117 ALA A C 1
ATOM 923 O O . ALA A 1 117 ? -2.527 -4.512 -5.059 1 94.81 117 ALA A O 1
ATOM 924 N N . ARG A 1 118 ? -2.588 -4.383 -2.732 1 89.69 118 ARG A N 1
ATOM 925 C CA . ARG A 1 118 ? -3.49 -3.236 -2.744 1 89.69 118 ARG A CA 1
ATOM 926 C C . ARG A 1 118 ? -3.414 -2.467 -1.43 1 89.69 118 ARG A C 1
ATOM 928 O O . ARG A 1 118 ? -3.143 -3.051 -0.377 1 89.69 118 ARG A O 1
ATOM 935 N N . LEU A 1 119 ? -3.662 -1.18 -1.525 1 83.5 119 LEU A N 1
ATOM 936 C CA . LEU A 1 119 ? -3.777 -0.342 -0.337 1 83.5 119 LEU A CA 1
ATOM 937 C C . LEU A 1 119 ? -5.238 -0.158 0.058 1 83.5 119 LEU A C 1
ATOM 939 O O . LEU A 1 119 ? -5.555 -0.036 1.244 1 83.5 119 LEU A O 1
ATOM 943 N N . GLY A 1 120 ? -6.156 -0.108 -0.927 1 77.5 120 GLY A N 1
ATOM 944 C CA . GLY A 1 120 ? -7.605 -0.086 -0.816 1 77.5 120 GLY A CA 1
ATOM 945 C C . GLY A 1 120 ? -8.289 -1.043 -1.772 1 77.5 120 GLY A C 1
ATOM 946 O O . GLY A 1 120 ? -7.633 -1.699 -2.582 1 77.5 120 GLY A O 1
ATOM 947 N N . PRO A 1 121 ? -9.609 -1.321 -1.739 1 73.06 121 PRO A N 1
ATOM 948 C CA . PRO A 1 121 ? -10.305 -2.35 -2.52 1 73.06 121 PRO A CA 1
ATOM 949 C C . PRO A 1 121 ? -10.055 -2.221 -4.02 1 73.06 121 PRO A C 1
ATOM 951 O O . PRO A 1 121 ? -9.891 -3.229 -4.711 1 73.06 121 PRO A O 1
ATOM 954 N N . ASN A 1 122 ? -9.984 -1.139 -4.672 1 80.38 122 ASN A N 1
ATOM 955 C CA . ASN A 1 122 ? -9.836 -0.949 -6.113 1 80.38 122 ASN A CA 1
ATOM 956 C C . ASN A 1 122 ? -8.562 -0.172 -6.445 1 80.38 122 ASN A C 1
ATOM 958 O O . ASN A 1 122 ? -8.586 0.734 -7.281 1 80.38 122 ASN A O 1
ATOM 962 N N . SER A 1 123 ? -7.531 -0.627 -5.77 1 82.19 123 SER A N 1
ATOM 963 C CA . SER A 1 123 ? -6.324 0.189 -5.883 1 82.19 123 SER A CA 1
ATOM 964 C C . SER A 1 123 ? -5.191 -0.589 -6.539 1 82.19 123 SER A C 1
ATOM 966 O O . SER A 1 123 ? -4.094 -0.057 -6.727 1 82.19 123 SER A O 1
ATOM 968 N N . ALA A 1 124 ? -5.461 -1.826 -6.891 1 90.12 124 ALA A N 1
ATOM 969 C CA . ALA A 1 124 ? -4.383 -2.656 -7.426 1 90.12 124 ALA A CA 1
ATOM 970 C C . ALA A 1 124 ? -3.879 -2.109 -8.758 1 90.12 124 ALA A C 1
ATOM 972 O O . ALA A 1 124 ? -4.676 -1.758 -9.633 1 90.12 124 ALA A O 1
ATOM 973 N N . GLN A 1 125 ? -2.555 -2.092 -8.938 1 89.69 125 GLN A N 1
ATOM 974 C CA . GLN A 1 125 ? -1.909 -1.674 -10.172 1 89.69 125 GLN A CA 1
ATOM 975 C C . GLN A 1 125 ? -0.894 -2.713 -10.641 1 89.69 125 GLN A C 1
ATOM 977 O O . GLN A 1 125 ? -1.269 -3.76 -11.172 1 89.69 125 GLN A O 1
ATOM 982 N N . SER A 1 126 ? 0.349 -2.514 -10.195 1 92.88 126 SER A N 1
ATOM 983 C CA . SER A 1 126 ? 1.368 -3.393 -10.766 1 92.88 126 SER A CA 1
ATOM 984 C C . SER A 1 126 ? 1.856 -4.406 -9.734 1 92.88 126 SER A C 1
ATOM 986 O O . SER A 1 126 ? 2.201 -5.535 -10.086 1 92.88 126 SER A O 1
ATOM 988 N N . SER A 1 127 ? 1.851 -3.996 -8.445 1 94.31 127 SER A N 1
ATOM 989 C CA . SER A 1 127 ? 2.459 -4.844 -7.426 1 94.31 127 SER A CA 1
ATOM 990 C C . SER A 1 127 ? 1.615 -6.09 -7.168 1 94.31 127 SER A C 1
ATOM 992 O O . SER A 1 127 ? 0.385 -6.016 -7.129 1 94.31 127 SER A O 1
ATOM 994 N N . PHE A 1 128 ? 2.311 -7.168 -7.031 1 98.38 128 PHE A N 1
ATOM 995 C CA . PHE A 1 128 ? 1.673 -8.445 -6.738 1 98.38 128 PHE A CA 1
ATOM 996 C C . PHE A 1 128 ? 2.438 -9.195 -5.656 1 98.38 128 PHE A C 1
ATOM 998 O O . PHE A 1 128 ? 3.543 -8.805 -5.281 1 98.38 128 PHE A O 1
ATOM 1005 N N . PHE A 1 129 ? 1.81 -10.258 -5.141 1 98.75 129 PHE A N 1
ATOM 1006 C CA . PHE A 1 129 ? 2.516 -11.125 -4.199 1 98.75 129 PHE A CA 1
ATOM 1007 C C . PHE A 1 129 ? 2.258 -12.594 -4.516 1 98.75 129 PHE A C 1
ATOM 1009 O O . PHE A 1 129 ? 1.32 -12.922 -5.246 1 98.75 129 PHE A O 1
ATOM 1016 N N . ILE A 1 130 ? 3.135 -13.43 -4.094 1 98.94 130 ILE A N 1
ATOM 1017 C CA . ILE A 1 130 ? 3.021 -14.883 -4.172 1 98.94 130 ILE A CA 1
ATOM 1018 C C . ILE A 1 130 ? 2.891 -15.469 -2.77 1 98.94 130 ILE A C 1
ATOM 1020 O O . ILE A 1 130 ? 3.678 -15.141 -1.878 1 98.94 130 ILE A O 1
ATOM 1024 N N . CYS A 1 131 ? 1.951 -16.359 -2.615 1 98.94 131 CYS A N 1
ATOM 1025 C CA . CYS A 1 131 ? 1.688 -16.984 -1.32 1 98.94 131 CYS A CA 1
ATOM 1026 C C . CYS A 1 131 ? 2.646 -18.141 -1.061 1 98.94 131 CYS A C 1
ATOM 1028 O O . CYS A 1 131 ? 2.977 -18.891 -1.976 1 98.94 131 CYS A O 1
ATOM 1030 N N . ILE A 1 132 ? 3.08 -18.266 0.104 1 98.88 132 ILE A N 1
ATOM 1031 C CA . ILE A 1 132 ? 3.734 -19.453 0.635 1 98.88 132 ILE A CA 1
ATOM 1032 C C . ILE A 1 132 ? 2.812 -20.156 1.638 1 98.88 132 ILE A C 1
ATOM 1034 O O . ILE A 1 132 ? 2.283 -19.516 2.547 1 98.88 132 ILE A O 1
ATOM 1038 N N . ASN A 1 133 ? 2.547 -21.484 1.442 1 98.44 133 ASN A N 1
ATOM 1039 C CA . ASN A 1 133 ? 1.532 -22.234 2.186 1 98.44 133 ASN A CA 1
ATOM 1040 C C . ASN A 1 133 ? 0.143 -21.625 1.983 1 98.44 133 ASN A C 1
ATOM 1042 O O . ASN A 1 133 ? -0.046 -20.766 1.126 1 98.44 133 ASN A O 1
ATOM 1046 N N . ALA A 1 134 ? -0.857 -22.234 2.652 1 98.56 134 ALA A N 1
ATOM 1047 C CA . ALA A 1 134 ? -2.217 -21.703 2.562 1 98.56 134 ALA A CA 1
ATOM 1048 C C . ALA A 1 134 ? -2.352 -20.406 3.34 1 98.56 134 ALA A C 1
ATOM 1050 O O . ALA A 1 134 ? -1.876 -20.297 4.473 1 98.56 134 ALA A O 1
ATOM 1051 N N . GLN A 1 135 ? -2.963 -19.391 2.691 1 98.5 135 GLN A N 1
ATOM 1052 C CA . GLN A 1 135 ? -3.191 -18.078 3.293 1 98.5 135 GLN A CA 1
ATOM 1053 C C . GLN A 1 135 ? -4.668 -17.703 3.238 1 98.5 135 GLN A C 1
ATOM 1055 O O . GLN A 1 135 ? -5.035 -16.719 2.592 1 98.5 135 GLN A O 1
ATOM 1060 N N . PRO A 1 136 ? -5.488 -18.375 3.965 1 98.19 136 PRO A N 1
ATOM 1061 C CA . PRO A 1 136 ? -6.93 -18.156 3.852 1 98.19 136 PRO A CA 1
ATOM 1062 C C . PRO A 1 136 ? -7.352 -16.766 4.324 1 98.19 136 PRO A C 1
ATOM 1064 O O . PRO A 1 136 ? -8.422 -16.281 3.941 1 98.19 136 PRO A O 1
ATOM 1067 N N . GLU A 1 137 ? -6.57 -16.109 5.129 1 96.62 137 GLU A N 1
ATOM 1068 C CA . GLU A 1 137 ? -6.879 -14.773 5.645 1 96.62 137 GLU A CA 1
ATOM 1069 C C . GLU A 1 137 ? -6.828 -13.727 4.535 1 96.62 137 GLU A C 1
ATOM 1071 O O . GLU A 1 137 ? -7.242 -12.586 4.734 1 96.62 137 GLU A O 1
ATOM 1076 N N . LEU A 1 138 ? -6.316 -14.102 3.381 1 97.69 138 LEU A N 1
ATOM 1077 C CA . LEU A 1 138 ? -6.23 -13.211 2.229 1 97.69 138 LEU A CA 1
ATOM 1078 C C . LEU A 1 138 ? -7.43 -13.398 1.303 1 97.69 138 LEU A C 1
ATOM 1080 O O . LEU A 1 138 ? -7.59 -12.656 0.331 1 97.69 138 LEU A O 1
ATOM 1084 N N . ASP A 1 139 ? -8.273 -14.383 1.604 1 98.25 139 ASP A N 1
ATOM 1085 C CA . ASP A 1 139 ? -9.492 -14.625 0.84 1 98.25 139 ASP A CA 1
ATOM 1086 C C . ASP A 1 139 ? -10.594 -13.641 1.229 1 98.25 139 ASP A C 1
ATOM 1088 O O . ASP A 1 139 ? -10.484 -12.945 2.244 1 98.25 139 ASP A O 1
ATOM 1092 N N . HIS A 1 140 ? -11.594 -13.586 0.3 1 97.06 140 HIS A N 1
ATOM 1093 C CA . HIS A 1 140 ? -12.805 -12.875 0.689 1 97.06 140 HIS A CA 1
ATOM 1094 C C . HIS A 1 140 ? -13.273 -13.297 2.08 1 97.06 140 HIS A C 1
ATOM 1096 O O . HIS A 1 140 ? -13.281 -14.492 2.4 1 97.06 140 HIS A O 1
ATOM 1102 N N . ASN A 1 141 ? -13.562 -12.297 2.908 1 94.44 141 ASN A N 1
ATOM 1103 C CA . ASN A 1 141 ? -13.992 -12.469 4.293 1 94.44 141 ASN A CA 1
ATOM 1104 C C . ASN A 1 141 ? -12.836 -12.906 5.188 1 94.44 141 ASN A C 1
ATOM 1106 O O . ASN A 1 141 ? -13.047 -13.25 6.352 1 94.44 141 ASN A O 1
ATOM 1110 N N . GLY A 1 142 ? -11.617 -13.023 4.656 1 94 142 GLY A N 1
ATOM 1111 C CA . GLY A 1 142 ? -10.453 -13.172 5.52 1 94 142 GLY A CA 1
ATOM 1112 C C . GLY A 1 142 ? -10.203 -11.969 6.402 1 94 142 GLY A C 1
ATOM 1113 O O . GLY A 1 142 ? -10.773 -10.898 6.176 1 94 142 GLY A O 1
ATOM 1114 N N . LYS A 1 143 ? -9.305 -12.156 7.316 1 89.06 143 LYS A N 1
ATOM 1115 C CA . LYS A 1 143 ? -9.203 -11.164 8.383 1 89.06 143 LYS A CA 1
ATOM 1116 C C . LYS A 1 143 ? -7.992 -10.258 8.172 1 89.06 143 LYS A C 1
ATOM 1118 O O . LYS A 1 143 ? -7.816 -9.273 8.891 1 89.06 143 LYS A O 1
ATOM 1123 N N . ARG A 1 144 ? -7.141 -10.508 7.211 1 88.25 144 ARG A N 1
ATOM 1124 C CA . ARG A 1 144 ? -5.938 -9.703 7.027 1 88.25 144 ARG A CA 1
ATOM 1125 C C . ARG A 1 144 ? -6.289 -8.266 6.656 1 88.25 144 ARG A C 1
ATOM 1127 O O . ARG A 1 144 ? -5.633 -7.328 7.105 1 88.25 144 ARG A O 1
ATOM 1134 N N . ASN A 1 145 ? -7.312 -8.172 5.77 1 82.94 145 ASN A N 1
ATOM 1135 C CA . ASN A 1 145 ? -7.914 -6.883 5.445 1 82.94 145 ASN A CA 1
ATOM 1136 C C . ASN A 1 145 ? -9.336 -6.777 5.984 1 82.94 145 ASN A C 1
ATOM 1138 O O . ASN A 1 145 ? -10.211 -7.566 5.613 1 82.94 145 ASN A O 1
ATOM 1142 N N . PRO A 1 146 ? -9.602 -5.824 6.758 1 78.94 146 PRO A N 1
ATOM 1143 C CA . PRO A 1 146 ? -10.875 -5.793 7.473 1 78.94 146 PRO A CA 1
ATOM 1144 C C . PRO A 1 146 ? -12.047 -5.383 6.574 1 78.94 146 PRO A C 1
ATOM 1146 O O . PRO A 1 146 ? -13.203 -5.48 6.98 1 78.94 146 PRO A O 1
ATOM 1149 N N . ASP A 1 147 ? -11.711 -4.824 5.398 1 79.25 147 ASP A N 1
ATOM 1150 C CA . ASP A 1 147 ? -12.812 -4.418 4.531 1 79.25 147 ASP A CA 1
ATOM 1151 C C . ASP A 1 147 ? -13.578 -5.633 4.012 1 79.25 147 ASP A C 1
ATOM 1153 O O . ASP A 1 147 ? -14.625 -5.488 3.379 1 79.25 147 ASP A O 1
ATOM 1157 N N . GLY A 1 148 ? -13.008 -6.77 4.242 1 87.62 148 GLY A N 1
ATOM 1158 C CA . GLY A 1 148 ? -13.703 -8.016 3.953 1 87.62 148 GLY A CA 1
ATOM 1159 C C . GLY A 1 148 ? -13.539 -8.469 2.514 1 87.62 148 GLY A C 1
ATOM 1160 O O . GLY A 1 148 ? -14.023 -9.531 2.135 1 87.62 148 GLY A O 1
ATOM 1161 N N . TYR A 1 149 ? -12.766 -7.699 1.695 1 91 149 TYR A N 1
ATOM 1162 C CA . TYR A 1 149 ? -12.688 -8.023 0.276 1 91 149 TYR A CA 1
ATOM 1163 C C . TYR A 1 149 ? -11.547 -9.008 0.007 1 91 149 TYR A C 1
ATOM 1165 O O . TYR A 1 149 ? -11.508 -9.641 -1.05 1 91 149 TYR A O 1
ATOM 1173 N N . GLY A 1 150 ? -10.609 -9.094 1.014 1 94.56 150 GLY A N 1
ATOM 1174 C CA . GLY A 1 150 ? -9.414 -9.875 0.732 1 94.56 150 GLY A CA 1
ATOM 1175 C C . GLY A 1 150 ? -8.539 -9.258 -0.343 1 94.56 150 GLY A C 1
ATOM 1176 O O . GLY A 1 150 ? -8.258 -8.062 -0.313 1 94.56 150 GLY A O 1
ATOM 1177 N N . PHE A 1 151 ? -8.023 -10.102 -1.24 1 96.5 151 PHE A N 1
ATOM 1178 C CA . PHE A 1 151 ? -7.145 -9.688 -2.328 1 96.5 151 PHE A CA 1
ATOM 1179 C C . PHE A 1 151 ? -7.531 -10.375 -3.631 1 96.5 151 PHE A C 1
ATOM 1181 O O . PHE A 1 151 ? -8.445 -11.203 -3.652 1 96.5 151 PHE A O 1
ATOM 1188 N N . ALA A 1 152 ? -6.891 -9.961 -4.676 1 96.94 152 ALA A N 1
ATOM 1189 C CA . ALA A 1 152 ? -7.258 -10.414 -6.016 1 96.94 152 ALA A CA 1
ATOM 1190 C C . ALA A 1 152 ? -6.316 -11.516 -6.5 1 96.94 152 ALA A C 1
ATOM 1192 O O . ALA A 1 152 ? -5.371 -11.242 -7.246 1 96.94 152 ALA A O 1
ATOM 1193 N N . ALA A 1 153 ? -6.645 -12.781 -6.164 1 98.75 153 ALA A N 1
ATOM 1194 C CA . ALA A 1 153 ? -5.91 -13.945 -6.664 1 98.75 153 ALA A CA 1
ATOM 1195 C C . ALA A 1 153 ? -6.238 -14.211 -8.133 1 98.75 153 ALA A C 1
ATOM 1197 O O . ALA A 1 153 ? -7.395 -14.094 -8.547 1 98.75 153 ALA A O 1
ATOM 1198 N N . PHE A 1 154 ? -5.133 -14.578 -8.914 1 98.88 154 PHE A N 1
ATOM 1199 C CA . PHE A 1 154 ? -5.449 -14.68 -10.336 1 98.88 154 PHE A CA 1
ATOM 1200 C C . PHE A 1 154 ? -4.598 -15.75 -11 1 98.88 154 PHE A C 1
ATOM 1202 O O . PHE A 1 154 ? -4.695 -15.961 -12.211 1 98.88 154 PHE A O 1
ATOM 1209 N N . GLY A 1 155 ? -3.754 -16.453 -10.242 1 98.81 155 GLY A N 1
ATOM 1210 C CA . GLY A 1 155 ? -2.869 -17.453 -10.812 1 98.81 155 GLY A CA 1
ATOM 1211 C C . GLY A 1 155 ? -2.141 -18.266 -9.758 1 98.81 155 GLY A C 1
ATOM 1212 O O . GLY A 1 155 ? -2.471 -18.203 -8.57 1 98.81 155 GLY A O 1
ATOM 1213 N N . LYS A 1 156 ? -1.171 -19.047 -10.328 1 98.75 156 LYS A N 1
ATOM 1214 C CA . LYS A 1 156 ? -0.444 -19.953 -9.438 1 98.75 156 LYS A CA 1
ATOM 1215 C C . LYS A 1 156 ? 0.937 -20.281 -9.992 1 98.75 156 LYS A C 1
ATOM 1217 O O . LYS A 1 156 ? 1.085 -20.516 -11.195 1 98.75 156 LYS A O 1
ATOM 1222 N N . VAL A 1 157 ? 1.838 -20.297 -9.102 1 98.94 157 VAL A N 1
ATOM 1223 C CA . VAL A 1 157 ? 3.168 -20.766 -9.469 1 98.94 157 VAL A CA 1
ATOM 1224 C C . VAL A 1 157 ? 3.127 -22.266 -9.734 1 98.94 157 VAL A C 1
ATOM 1226 O O . VAL A 1 157 ? 2.574 -23.031 -8.938 1 98.94 157 VAL A O 1
ATOM 1229 N N . THR A 1 158 ? 3.717 -22.688 -10.82 1 98.69 158 THR A N 1
ATOM 1230 C CA . THR A 1 158 ? 3.744 -24.094 -11.18 1 98.69 158 THR A CA 1
ATOM 1231 C C . THR A 1 158 ? 5.152 -24.672 -11.031 1 98.69 158 THR A C 1
ATOM 1233 O O . THR A 1 158 ? 5.324 -25.875 -10.898 1 98.69 158 THR A O 1
ATOM 1236 N N . LYS A 1 159 ? 6.133 -23.891 -11.109 1 98.81 159 LYS A N 1
ATOM 1237 C CA . LYS A 1 159 ? 7.535 -24.25 -10.898 1 98.81 159 LYS A CA 1
ATOM 1238 C C . LYS A 1 159 ? 8.305 -23.094 -10.273 1 98.81 159 LYS A C 1
ATOM 1240 O O . LYS A 1 159 ? 8.133 -21.938 -10.672 1 98.81 159 LYS A O 1
ATOM 1245 N N . GLY A 1 160 ? 9.195 -23.453 -9.328 1 98.81 160 GLY A N 1
ATOM 1246 C CA . GLY A 1 160 ? 10.07 -22.422 -8.805 1 98.81 160 GLY A CA 1
ATOM 1247 C C . GLY A 1 160 ? 9.711 -22 -7.387 1 98.81 160 GLY A C 1
ATOM 1248 O O . GLY A 1 160 ? 10.188 -20.969 -6.902 1 98.81 160 GLY A O 1
ATOM 1249 N N . MET A 1 161 ? 8.914 -22.812 -6.68 1 98.88 161 MET A N 1
ATOM 1250 C CA . MET A 1 161 ? 8.562 -22.453 -5.305 1 98.88 161 MET A CA 1
ATOM 1251 C C . MET A 1 161 ? 9.797 -22.5 -4.406 1 98.88 161 MET A C 1
ATOM 1253 O O . MET A 1 161 ? 9.844 -21.812 -3.385 1 98.88 161 MET A O 1
ATOM 1257 N N . GLU A 1 162 ? 10.781 -23.281 -4.77 1 98.69 162 GLU A N 1
ATOM 1258 C CA . GLU A 1 162 ? 12.031 -23.266 -4.008 1 98.69 162 GLU A CA 1
ATOM 1259 C C . GLU A 1 162 ? 12.695 -21.891 -4.078 1 98.69 162 GLU A C 1
ATOM 1261 O O . GLU A 1 162 ? 13.289 -21.438 -3.1 1 98.69 162 GLU A O 1
ATOM 1266 N N . LEU A 1 163 ? 12.617 -21.312 -5.242 1 98.88 163 LEU A N 1
ATOM 1267 C CA . LEU A 1 163 ? 13.156 -19.969 -5.406 1 98.88 163 LEU A CA 1
ATOM 1268 C C . LEU A 1 163 ? 12.32 -18.938 -4.641 1 98.88 163 LEU A C 1
ATOM 1270 O O . LEU A 1 163 ? 12.867 -18.016 -4.043 1 98.88 163 LEU A O 1
ATOM 1274 N N . VAL A 1 164 ? 10.992 -19.047 -4.66 1 98.94 164 VAL A N 1
ATOM 1275 C CA . VAL A 1 164 ? 10.094 -18.188 -3.9 1 98.94 164 VAL A CA 1
ATOM 1276 C C . VAL A 1 164 ? 10.477 -18.219 -2.422 1 98.94 164 VAL A C 1
ATOM 1278 O O . VAL A 1 164 ? 10.602 -17.172 -1.779 1 98.94 164 VAL A O 1
ATOM 1281 N N . LYS A 1 165 ? 10.711 -19.406 -1.925 1 98.81 165 LYS A N 1
ATOM 1282 C CA . LYS A 1 165 ? 11.078 -19.562 -0.522 1 98.81 165 LYS A CA 1
ATOM 1283 C C . LYS A 1 165 ? 12.469 -18.984 -0.249 1 98.81 165 LYS A C 1
ATOM 1285 O O . LYS A 1 165 ? 12.719 -18.453 0.829 1 98.81 165 LYS A O 1
ATOM 1290 N N . GLU A 1 166 ? 13.352 -19.125 -1.218 1 98.81 166 GLU A N 1
ATOM 1291 C CA . GLU A 1 166 ? 14.672 -18.516 -1.083 1 98.81 166 GLU A CA 1
ATOM 1292 C C . GLU A 1 166 ? 14.578 -17 -0.972 1 98.81 166 GLU A C 1
ATOM 1294 O O . GLU A 1 166 ? 15.234 -16.391 -0.127 1 98.81 166 GLU A O 1
ATOM 1299 N N . ILE A 1 167 ? 13.781 -16.406 -1.783 1 98.81 167 ILE A N 1
ATOM 1300 C CA . ILE A 1 167 ? 13.578 -14.961 -1.743 1 98.81 167 ILE A CA 1
ATOM 1301 C C . ILE A 1 167 ? 12.992 -14.555 -0.392 1 98.81 167 ILE A C 1
ATOM 1303 O O . ILE A 1 167 ? 13.43 -13.578 0.215 1 98.81 167 ILE A O 1
ATOM 1307 N N . GLN A 1 168 ? 12.047 -15.312 0.112 1 98.75 168 GLN A N 1
ATOM 1308 C CA . GLN A 1 168 ? 11.422 -15.016 1.396 1 98.75 168 GLN A CA 1
ATOM 1309 C C . GLN A 1 168 ? 12.453 -15.008 2.521 1 98.75 168 GLN A C 1
ATOM 1311 O O . GLN A 1 168 ? 12.336 -14.227 3.469 1 98.75 168 GLN A O 1
ATOM 1316 N N . SER A 1 169 ? 13.469 -15.82 2.359 1 98.25 169 SER A N 1
ATOM 1317 C CA . SER A 1 169 ? 14.422 -16.047 3.443 1 98.25 169 SER A CA 1
ATOM 1318 C C . SER A 1 169 ? 15.539 -15.008 3.416 1 98.25 169 SER A C 1
ATOM 1320 O O . SER A 1 169 ? 16.391 -14.977 4.309 1 98.25 169 SER A O 1
ATOM 1322 N N . GLU A 1 170 ? 15.539 -14.156 2.402 1 97.69 170 GLU A N 1
ATOM 1323 C CA . GLU A 1 170 ? 16.578 -13.133 2.322 1 97.69 170 GLU A CA 1
ATOM 1324 C C . GLU A 1 170 ? 16.438 -12.125 3.459 1 97.69 170 GLU A C 1
ATOM 1326 O O . GLU A 1 170 ? 15.367 -11.961 4.031 1 97.69 170 GLU A O 1
ATOM 1331 N N . GLU A 1 171 ? 17.531 -11.438 3.783 1 95.88 171 GLU A N 1
ATOM 1332 C CA . GLU A 1 171 ? 17.547 -10.461 4.871 1 95.88 171 GLU A CA 1
ATOM 1333 C C . GLU A 1 171 ? 16.547 -9.336 4.621 1 95.88 171 GLU A C 1
ATOM 1335 O O . GLU A 1 171 ? 16.453 -8.812 3.508 1 95.88 171 GLU A O 1
ATOM 1340 N N . GLU A 1 172 ? 15.773 -9.086 5.613 1 92.94 172 GLU A N 1
ATOM 1341 C CA . GLU A 1 172 ? 14.781 -8.016 5.527 1 92.94 172 GLU A CA 1
ATOM 1342 C C . GLU A 1 172 ? 14.742 -7.195 6.812 1 92.94 172 GLU A C 1
ATOM 1344 O O . GLU A 1 172 ? 15.211 -7.648 7.859 1 92.94 172 GLU A O 1
ATOM 1349 N N . VAL A 1 173 ? 14.344 -5.938 6.66 1 86.5 173 VAL A N 1
ATOM 1350 C CA . VAL A 1 173 ? 14.016 -5.066 7.781 1 86.5 173 VAL A CA 1
ATOM 1351 C C . VAL A 1 173 ? 12.578 -4.586 7.66 1 86.5 173 VAL A C 1
ATOM 1353 O O . VAL A 1 173 ? 12.188 -4.012 6.637 1 86.5 173 VAL A O 1
ATOM 1356 N N . ASP A 1 174 ? 11.742 -4.926 8.656 1 83.06 174 ASP A N 1
ATOM 1357 C CA . ASP A 1 174 ? 10.336 -4.539 8.664 1 83.06 174 ASP A CA 1
ATOM 1358 C C . ASP A 1 174 ? 9.633 -4.996 7.391 1 83.06 174 ASP A C 1
ATOM 1360 O O . ASP A 1 174 ? 8.938 -4.211 6.742 1 83.06 174 ASP A O 1
ATOM 1364 N N . GLN A 1 175 ? 10 -6.199 6.93 1 89.88 175 GLN A N 1
ATOM 1365 C CA . GLN A 1 175 ? 9.375 -6.93 5.836 1 89.88 175 GLN A CA 1
ATOM 1366 C C . GLN A 1 175 ? 9.969 -6.52 4.492 1 89.88 175 GLN A C 1
ATOM 1368 O O . GLN A 1 175 ? 9.734 -7.18 3.475 1 89.88 175 GLN A O 1
ATOM 1373 N N . TYR A 1 176 ? 10.758 -5.43 4.477 1 89.06 176 TYR A N 1
ATOM 1374 C CA . TYR A 1 176 ? 11.375 -5.023 3.223 1 89.06 176 TYR A CA 1
ATOM 1375 C C . TYR A 1 176 ? 12.758 -5.652 3.066 1 89.06 176 TYR A C 1
ATOM 1377 O O . TYR A 1 176 ? 13.578 -5.594 3.984 1 89.06 176 TYR A O 1
ATOM 1385 N N . LEU A 1 177 ? 12.945 -6.199 1.913 1 93.06 177 LEU A N 1
ATOM 1386 C CA . LEU A 1 177 ? 14.234 -6.828 1.642 1 93.06 177 LEU A CA 1
ATOM 1387 C C . LEU A 1 177 ? 15.352 -5.789 1.604 1 93.06 177 LEU A C 1
ATOM 1389 O O . LEU A 1 177 ? 15.219 -4.75 0.958 1 93.06 177 LEU A O 1
ATOM 1393 N N . VAL A 1 178 ? 16.406 -6.117 2.352 1 91 178 VAL A N 1
ATOM 1394 C CA . VAL A 1 178 ? 17.578 -5.246 2.336 1 91 178 VAL A CA 1
ATOM 1395 C C . VAL A 1 178 ? 18.125 -5.129 0.912 1 91 178 VAL A C 1
ATOM 1397 O O . VAL A 1 178 ? 18.438 -4.031 0.451 1 91 178 VAL A O 1
ATOM 1400 N N . ASN A 1 179 ? 18.172 -6.262 0.242 1 92.5 179 ASN A N 1
ATOM 1401 C CA . ASN A 1 179 ? 18.5 -6.324 -1.176 1 92.5 179 ASN A CA 1
ATOM 1402 C C . ASN A 1 179 ? 17.359 -6.891 -2.002 1 92.5 179 ASN A C 1
ATOM 1404 O O . ASN A 1 179 ? 17.219 -8.109 -2.125 1 92.5 179 ASN A O 1
ATOM 1408 N N . PRO A 1 180 ? 16.578 -5.988 -2.59 1 94.06 180 PRO A N 1
ATOM 1409 C CA . PRO A 1 180 ? 15.508 -6.492 -3.447 1 94.06 180 PRO A CA 1
ATOM 1410 C C . PRO A 1 180 ? 16.031 -7.402 -4.562 1 94.06 180 PRO A C 1
ATOM 1412 O O . PRO A 1 180 ? 17.125 -7.18 -5.09 1 94.06 180 PRO A O 1
ATOM 1415 N N . VAL A 1 181 ? 15.242 -8.422 -4.879 1 97.44 181 VAL A N 1
ATOM 1416 C CA . VAL A 1 181 ? 15.617 -9.359 -5.938 1 97.44 181 VAL A CA 1
ATOM 1417 C C . VAL A 1 181 ? 15.047 -8.875 -7.273 1 97.44 181 VAL A C 1
ATOM 1419 O O . VAL A 1 181 ? 13.828 -8.828 -7.457 1 97.44 181 VAL A O 1
ATOM 1422 N N . LYS A 1 182 ? 15.891 -8.633 -8.172 1 97.06 182 LYS A N 1
ATOM 1423 C CA . LYS A 1 182 ? 15.523 -8.016 -9.445 1 97.06 182 LYS A CA 1
ATOM 1424 C C . LYS A 1 182 ? 14.719 -8.977 -10.312 1 97.06 182 LYS A C 1
ATOM 1426 O O . LYS A 1 182 ? 15.055 -10.164 -10.414 1 97.06 182 LYS A O 1
ATOM 1431 N N . ILE A 1 183 ? 13.633 -8.469 -10.828 1 98.25 183 ILE A N 1
ATOM 1432 C CA . ILE A 1 183 ? 12.906 -9.117 -11.914 1 98.25 183 ILE A CA 1
ATOM 1433 C C . ILE A 1 183 ? 13.414 -8.602 -13.258 1 98.25 183 ILE A C 1
ATOM 1435 O O . ILE A 1 183 ? 13.188 -7.445 -13.609 1 98.25 183 ILE A O 1
ATOM 1439 N N . GLN A 1 184 ? 14.07 -9.453 -13.914 1 98.44 184 GLN A N 1
ATOM 1440 C CA . GLN A 1 184 ? 14.648 -9.062 -15.195 1 98.44 184 GLN A CA 1
ATOM 1441 C C . GLN A 1 184 ? 13.578 -8.938 -16.281 1 98.44 184 GLN A C 1
ATOM 1443 O O . GLN A 1 184 ? 13.609 -8.016 -17.078 1 98.44 184 GLN A O 1
ATOM 1448 N N . SER A 1 185 ? 12.703 -9.938 -16.266 1 98.25 185 SER A N 1
ATOM 1449 C CA . SER A 1 185 ? 11.57 -9.891 -17.188 1 98.25 185 SER A CA 1
ATOM 1450 C C . SER A 1 185 ? 10.461 -10.836 -16.75 1 98.25 185 SER A C 1
ATOM 1452 O O . SER A 1 185 ? 10.688 -11.734 -15.938 1 98.25 185 SER A O 1
ATOM 1454 N N . ILE A 1 186 ? 9.266 -10.555 -17.156 1 98.69 186 ILE A N 1
ATOM 1455 C CA . ILE A 1 186 ? 8.148 -11.492 -17.141 1 98.69 186 ILE A CA 1
ATOM 1456 C C . ILE A 1 186 ? 7.629 -11.688 -18.562 1 98.69 186 ILE A C 1
ATOM 1458 O O . ILE A 1 186 ? 7.359 -10.711 -19.281 1 98.69 186 ILE A O 1
ATOM 1462 N N . LYS A 1 187 ? 7.492 -12.969 -18.938 1 98.38 187 LYS A N 1
ATOM 1463 C CA . LYS A 1 187 ? 7.121 -13.273 -20.328 1 98.38 187 LYS A CA 1
ATOM 1464 C C . LYS A 1 187 ? 6.02 -14.328 -20.375 1 98.38 187 LYS A C 1
ATOM 1466 O O . LYS A 1 187 ? 6.012 -15.266 -19.578 1 98.38 187 LYS A O 1
ATOM 1471 N N . ARG A 1 188 ? 5.195 -14.156 -21.359 1 97.81 188 ARG A N 1
ATOM 1472 C CA . ARG A 1 188 ? 4.211 -15.203 -21.641 1 97.81 188 ARG A CA 1
ATOM 1473 C C . ARG A 1 188 ? 4.852 -16.375 -22.359 1 97.81 188 ARG A C 1
ATOM 1475 O O . ARG A 1 188 ? 5.621 -16.188 -23.312 1 97.81 188 ARG A O 1
ATOM 1482 N N . MET A 1 189 ? 4.527 -17.547 -21.844 1 94.75 189 MET A N 1
ATOM 1483 C CA . MET A 1 189 ? 5.031 -18.75 -22.484 1 94.75 189 MET A CA 1
ATOM 1484 C C . MET A 1 189 ? 4.02 -19.312 -23.484 1 94.75 189 MET A C 1
ATOM 1486 O O . MET A 1 189 ? 2.814 -19.297 -23.219 1 94.75 189 MET A O 1
ATOM 1490 N N . HIS A 1 190 ? 4.379 -19.562 -24.766 1 82.44 190 HIS A N 1
ATOM 1491 C CA . HIS A 1 190 ? 3.529 -20.125 -25.812 1 82.44 190 HIS A CA 1
ATOM 1492 C C . HIS A 1 190 ? 3.715 -21.641 -25.906 1 82.44 190 HIS A C 1
ATOM 1494 O O . HIS A 1 190 ? 4.805 -22.156 -25.656 1 82.44 190 HIS A O 1
ATOM 1500 N N . MET B 1 1 ? 35.656 76.562 -3.576 1 41.03 1 MET B N 1
ATOM 1501 C CA . MET B 1 1 ? 35.75 75.188 -3.197 1 41.03 1 MET B CA 1
ATOM 1502 C C . MET B 1 1 ? 34.375 74.562 -2.914 1 41.03 1 MET B C 1
ATOM 1504 O O . MET B 1 1 ? 33.719 74.938 -1.916 1 41.03 1 MET B O 1
ATOM 1508 N N . ASN B 1 2 ? 33.531 74.438 -3.996 1 47.78 2 ASN B N 1
ATOM 1509 C CA . ASN B 1 2 ? 32.188 73.938 -4.098 1 47.78 2 ASN B CA 1
ATOM 1510 C C . ASN B 1 2 ? 32.062 72.5 -3.52 1 47.78 2 ASN B C 1
ATOM 1512 O O . ASN B 1 2 ? 32.75 71.562 -3.992 1 47.78 2 ASN B O 1
ATOM 1516 N N . LYS B 1 3 ? 31.844 72.375 -2.219 1 50.12 3 LYS B N 1
ATOM 1517 C CA . LYS B 1 3 ? 31.562 71.125 -1.518 1 50.12 3 LYS B CA 1
ATOM 1518 C C . LYS B 1 3 ? 30.391 70.375 -2.16 1 50.12 3 LYS B C 1
ATOM 1520 O O . LYS B 1 3 ? 29.266 70.938 -2.201 1 50.12 3 LYS B O 1
ATOM 1525 N N . LEU B 1 4 ? 30.594 69.5 -3.172 1 48.31 4 LEU B N 1
ATOM 1526 C CA . LEU B 1 4 ? 29.625 68.5 -3.723 1 48.31 4 LEU B CA 1
ATOM 1527 C C . LEU B 1 4 ? 29.125 67.562 -2.645 1 48.31 4 LEU B C 1
ATOM 1529 O O . LEU B 1 4 ? 29.922 66.938 -1.957 1 48.31 4 LEU B O 1
ATOM 1533 N N . PHE B 1 5 ? 28 67.812 -1.955 1 50.69 5 PHE B N 1
ATOM 1534 C CA . PHE B 1 5 ? 27.344 66.875 -1.07 1 50.69 5 PHE B CA 1
ATOM 1535 C C . PHE B 1 5 ? 26.953 65.625 -1.826 1 50.69 5 PHE B C 1
ATOM 1537 O O . PHE B 1 5 ? 26.266 65.688 -2.846 1 50.69 5 PHE B O 1
ATOM 1544 N N . ASN B 1 6 ? 27.828 64.562 -1.795 1 52.88 6 ASN B N 1
ATOM 1545 C CA . ASN B 1 6 ? 27.484 63.219 -2.338 1 52.88 6 ASN B CA 1
ATOM 1546 C C . ASN B 1 6 ? 26.25 62.625 -1.652 1 52.88 6 ASN B C 1
ATOM 1548 O O . ASN B 1 6 ? 26.266 62.406 -0.442 1 52.88 6 ASN B O 1
ATOM 1552 N N . CYS B 1 7 ? 25.031 62.938 -2.135 1 52.16 7 CYS B N 1
ATOM 1553 C CA . CYS B 1 7 ? 23.828 62.25 -1.658 1 52.16 7 CYS B CA 1
ATOM 1554 C C . CYS B 1 7 ? 23.922 60.75 -1.915 1 52.16 7 CYS B C 1
ATOM 1556 O O . CYS B 1 7 ? 23.953 60.312 -3.066 1 52.16 7 CYS B O 1
ATOM 1558 N N . THR B 1 8 ? 24.531 60 -1.026 1 54.19 8 THR B N 1
ATOM 1559 C CA . THR B 1 8 ? 24.484 58.562 -1.139 1 54.19 8 THR B CA 1
ATOM 1560 C C . THR B 1 8 ? 23.047 58.062 -1.056 1 54.19 8 THR B C 1
ATOM 1562 O O . THR B 1 8 ? 22.359 58.281 -0.051 1 54.19 8 THR B O 1
ATOM 1565 N N . LEU B 1 9 ? 22.312 57.875 -2.154 1 54.72 9 LEU B N 1
ATOM 1566 C CA . LEU B 1 9 ? 21.016 57.219 -2.236 1 54.72 9 LEU B CA 1
ATOM 1567 C C . LEU B 1 9 ? 21.094 55.812 -1.652 1 54.72 9 LEU B C 1
ATOM 1569 O O . LEU B 1 9 ? 21.812 54.969 -2.164 1 54.72 9 LEU B O 1
ATOM 1573 N N . LEU B 1 10 ? 20.75 55.656 -0.353 1 54.06 10 LEU B N 1
ATOM 1574 C CA . LEU B 1 10 ? 20.594 54.344 0.244 1 54.06 10 LEU B CA 1
ATOM 1575 C C . LEU B 1 10 ? 19.438 53.594 -0.404 1 54.06 10 LEU B C 1
ATOM 1577 O O . LEU B 1 10 ? 18.281 53.969 -0.28 1 54.06 10 LEU B O 1
ATOM 1581 N N . VAL B 1 11 ? 19.609 52.812 -1.481 1 55.06 11 VAL B N 1
ATOM 1582 C CA . VAL B 1 11 ? 18.625 51.906 -2.051 1 55.06 11 VAL B CA 1
ATOM 1583 C C . VAL B 1 11 ? 18.281 50.844 -1.034 1 55.06 11 VAL B C 1
ATOM 1585 O O . VAL B 1 11 ? 19.125 50.031 -0.653 1 55.06 11 VAL B O 1
ATOM 1588 N N . LEU B 1 12 ? 17.203 51.031 -0.226 1 53.84 12 LEU B N 1
ATOM 1589 C CA . LEU B 1 12 ? 16.641 49.969 0.59 1 53.84 12 LEU B CA 1
ATOM 1590 C C . LEU B 1 12 ? 16.156 48.812 -0.282 1 53.84 12 LEU B C 1
ATOM 1592 O O . LEU B 1 12 ? 15.211 48.969 -1.062 1 53.84 12 LEU B O 1
ATOM 1596 N N . LEU B 1 13 ? 16.953 47.812 -0.604 1 52.09 13 LEU B N 1
ATOM 1597 C CA . LEU B 1 13 ? 16.516 46.562 -1.203 1 52.09 13 LEU B CA 1
ATOM 1598 C C . LEU B 1 13 ? 15.5 45.875 -0.308 1 52.09 13 LEU B C 1
ATOM 1600 O O . LEU B 1 13 ? 15.836 45.406 0.791 1 52.09 13 LEU B O 1
ATOM 1604 N N . SER B 1 14 ? 14.242 46.188 -0.409 1 51.38 14 SER B N 1
ATOM 1605 C CA . SER B 1 14 ? 13.219 45.375 0.236 1 51.38 14 SER B CA 1
ATOM 1606 C C . SER B 1 14 ? 13.305 43.906 -0.209 1 51.38 14 SER B C 1
ATOM 1608 O O . SER B 1 14 ? 13.227 43.625 -1.403 1 51.38 14 SER B O 1
ATOM 1610 N N . SER B 1 15 ? 14.008 43.031 0.406 1 49.97 15 SER B N 1
ATOM 1611 C CA . SER B 1 15 ? 13.883 41.625 0.182 1 49.97 15 SER B CA 1
ATOM 1612 C C . SER B 1 15 ? 12.445 41.156 0.366 1 49.97 15 SER B C 1
ATOM 1614 O O . SER B 1 15 ? 11.891 41.25 1.466 1 49.97 15 SER B O 1
ATOM 1616 N N . SER B 1 16 ? 11.594 41.312 -0.561 1 48.91 16 SER B N 1
ATOM 1617 C CA . SER B 1 16 ? 10.312 40.625 -0.492 1 48.91 16 SER B CA 1
ATOM 1618 C C . SER B 1 16 ? 10.492 39.156 -0.069 1 48.91 16 SER B C 1
ATOM 1620 O O . SER B 1 16 ? 11.156 38.375 -0.76 1 48.91 16 SER B O 1
ATOM 1622 N N . ILE B 1 17 ? 10.578 38.875 1.158 1 47.44 17 ILE B N 1
ATOM 1623 C CA . ILE B 1 17 ? 10.398 37.469 1.555 1 47.44 17 ILE B CA 1
ATOM 1624 C C . ILE B 1 17 ? 9.211 36.875 0.814 1 47.44 17 ILE B C 1
ATOM 1626 O O . ILE B 1 17 ? 8.07 37.344 0.992 1 47.44 17 ILE B O 1
ATOM 1630 N N . LEU B 1 18 ? 9.32 36.594 -0.406 1 45.19 18 LEU B N 1
ATOM 1631 C CA . LEU B 1 18 ? 8.258 35.812 -1.063 1 45.19 18 LEU B CA 1
ATOM 1632 C C . LEU B 1 18 ? 7.621 34.844 -0.096 1 45.19 18 LEU B C 1
ATOM 1634 O O . LEU B 1 18 ? 8.289 33.938 0.417 1 45.19 18 LEU B O 1
ATOM 1638 N N . ALA B 1 19 ? 6.73 35.25 0.782 1 51.53 19 ALA B N 1
ATOM 1639 C CA . ALA B 1 19 ? 5.934 34.375 1.651 1 51.53 19 ALA B CA 1
ATOM 1640 C C . ALA B 1 19 ? 5.602 33.062 0.958 1 51.53 19 ALA B C 1
ATOM 1642 O O . ALA B 1 19 ? 5.172 33.062 -0.199 1 51.53 19 ALA B O 1
ATOM 1643 N N . GLN B 1 20 ? 6.223 32.062 1.375 1 62.09 20 GLN B N 1
ATOM 1644 C CA . GLN B 1 20 ? 5.906 30.734 0.836 1 62.09 20 GLN B CA 1
ATOM 1645 C C . GLN B 1 20 ? 4.398 30.531 0.706 1 62.09 20 GLN B C 1
ATOM 1647 O O . GLN B 1 20 ? 3.648 30.812 1.645 1 62.09 20 GLN B O 1
ATOM 1652 N N . GLU B 1 21 ? 3.844 30.516 -0.52 1 81.44 21 GLU B N 1
ATOM 1653 C CA . GLU B 1 21 ? 2.416 30.344 -0.769 1 81.44 21 GLU B CA 1
ATOM 1654 C C . GLU B 1 21 ? 1.87 29.109 -0.045 1 81.44 21 GLU B C 1
ATOM 1656 O O . GLU B 1 21 ? 2.41 28.016 -0.183 1 81.44 21 GLU B O 1
ATOM 1661 N N . ILE B 1 22 ? 1.157 29.297 1.104 1 90.75 22 ILE B N 1
ATOM 1662 C CA . ILE B 1 22 ? 0.478 28.25 1.854 1 90.75 22 ILE B CA 1
ATOM 1663 C C . ILE B 1 22 ? -0.988 28.188 1.434 1 90.75 22 ILE B C 1
ATOM 1665 O O . ILE B 1 22 ? -1.602 29.203 1.13 1 90.75 22 ILE B O 1
ATOM 1669 N N . GLU B 1 23 ? -1.405 26.922 1.213 1 97.31 23 GLU B N 1
ATOM 1670 C CA . GLU B 1 23 ? -2.822 26.672 0.981 1 97.31 23 GLU B CA 1
ATOM 1671 C C . GLU B 1 23 ? -3.463 25.984 2.186 1 97.31 23 GLU B C 1
ATOM 1673 O O . GLU B 1 23 ? -2.855 25.109 2.807 1 97.31 23 GLU B O 1
ATOM 1678 N N . LYS B 1 24 ? -4.672 26.422 2.494 1 98.25 24 LYS B N 1
ATOM 1679 C CA . LYS B 1 24 ? -5.383 25.875 3.65 1 98.25 24 LYS B CA 1
ATOM 1680 C C . LYS B 1 24 ? -6.523 24.969 3.215 1 98.25 24 LYS B C 1
ATOM 1682 O O . LYS B 1 24 ? -7.242 25.266 2.258 1 98.25 24 LYS B O 1
ATOM 1687 N N . TYR B 1 25 ? -6.66 23.828 3.953 1 98.81 25 TYR B N 1
ATOM 1688 C CA . TYR B 1 25 ? -7.707 22.859 3.646 1 98.81 25 TYR B CA 1
ATOM 1689 C C . TYR B 1 25 ? -8.43 22.422 4.914 1 98.81 25 TYR B C 1
ATOM 1691 O O . TYR B 1 25 ? -7.883 22.531 6.016 1 98.81 25 TYR B O 1
ATOM 1699 N N . LEU B 1 26 ? -9.648 22.031 4.723 1 98.88 26 LEU B N 1
ATOM 1700 C CA . LEU B 1 26 ? -10.477 21.453 5.773 1 98.88 26 LEU B CA 1
ATOM 1701 C C . LEU B 1 26 ? -10.891 20.031 5.43 1 98.88 26 LEU B C 1
ATOM 1703 O O . LEU B 1 26 ? -11.477 19.781 4.375 1 98.88 26 LEU B O 1
ATOM 1707 N N . ILE B 1 27 ? -10.508 19.078 6.277 1 98.88 27 ILE B N 1
ATOM 1708 C CA . ILE B 1 27 ? -11.047 17.734 6.195 1 98.88 27 ILE B CA 1
ATOM 1709 C C . ILE B 1 27 ? -12.273 17.609 7.094 1 98.88 27 ILE B C 1
ATOM 1711 O O . ILE B 1 27 ? -12.164 17.672 8.32 1 98.88 27 ILE B O 1
ATOM 1715 N N . GLU B 1 28 ? -13.398 17.438 6.5 1 98.81 28 GLU B N 1
ATOM 1716 C CA . GLU B 1 28 ? -14.625 17.188 7.246 1 98.81 28 GLU B CA 1
ATOM 1717 C C . GLU B 1 28 ? -14.867 15.688 7.422 1 98.81 28 GLU B C 1
ATOM 1719 O O . GLU B 1 28 ? -15.039 14.961 6.441 1 98.81 28 GLU B O 1
ATOM 1724 N N . THR B 1 29 ? -14.875 15.227 8.641 1 98.62 29 THR B N 1
ATOM 1725 C CA . THR B 1 29 ? -15.164 13.82 8.922 1 98.62 29 THR B CA 1
ATOM 1726 C C . THR B 1 29 ? -16.516 13.68 9.609 1 98.62 29 THR B C 1
ATOM 1728 O O . THR B 1 29 ? -17.156 14.672 9.961 1 98.62 29 THR B O 1
ATOM 1731 N N . GLU B 1 30 ? -16.922 12.438 9.812 1 98.5 30 GLU B N 1
ATOM 1732 C CA . GLU B 1 30 ? -18.188 12.156 10.469 1 98.5 30 GLU B CA 1
ATOM 1733 C C . GLU B 1 30 ? -18.109 12.422 11.969 1 98.5 30 GLU B C 1
ATOM 1735 O O . GLU B 1 30 ? -19.125 12.484 12.656 1 98.5 30 GLU B O 1
ATOM 1740 N N . ILE B 1 31 ? -16.938 12.648 12.484 1 98.38 31 ILE B N 1
ATOM 1741 C CA . ILE B 1 31 ? -16.844 12.844 13.93 1 98.38 31 ILE B CA 1
ATOM 1742 C C . ILE B 1 31 ? -16.219 14.203 14.227 1 98.38 31 ILE B C 1
ATOM 1744 O O . ILE B 1 31 ? -15.867 14.492 15.375 1 98.38 31 ILE B O 1
ATOM 1748 N N . GLY B 1 32 ? -15.93 15.031 13.25 1 98.69 32 GLY B N 1
ATOM 1749 C CA . GLY B 1 32 ? -15.359 16.359 13.461 1 98.69 32 GLY B CA 1
ATOM 1750 C C . GLY B 1 32 ? -14.508 16.828 12.297 1 98.69 32 GLY B C 1
ATOM 1751 O O . GLY B 1 32 ? -14.516 16.219 11.227 1 98.69 32 GLY B O 1
ATOM 1752 N N . GLU B 1 33 ? -13.781 17.953 12.508 1 98.75 33 GLU B N 1
ATOM 1753 C CA . GLU B 1 33 ? -13.031 18.594 11.438 1 98.75 33 GLU B CA 1
ATOM 1754 C C . GLU B 1 33 ? -11.539 18.641 11.766 1 98.75 33 GLU B C 1
ATOM 1756 O O . GLU B 1 33 ? -11.156 18.797 12.93 1 98.75 33 GLU B O 1
ATOM 1761 N N . ILE B 1 34 ? -10.711 18.516 10.711 1 98.88 34 ILE B N 1
ATOM 1762 C CA . ILE B 1 34 ? -9.258 18.688 10.773 1 98.88 34 ILE B CA 1
ATOM 1763 C C . ILE B 1 34 ? -8.812 19.75 9.781 1 98.88 34 ILE B C 1
ATOM 1765 O O . ILE B 1 34 ? -9.148 19.688 8.594 1 98.88 34 ILE B O 1
ATOM 1769 N N . GLU B 1 35 ? -8.102 20.734 10.25 1 98.88 35 GLU B N 1
ATOM 1770 C CA . GLU B 1 35 ? -7.547 21.781 9.383 1 98.88 35 GLU B CA 1
ATOM 1771 C C . GLU B 1 35 ? -6.074 21.516 9.086 1 98.88 35 GLU B C 1
ATOM 1773 O O . GLU B 1 35 ? -5.316 21.109 9.969 1 98.88 35 GLU B O 1
ATOM 1778 N N . LEU B 1 36 ? -5.816 21.781 7.867 1 98.56 36 LEU B N 1
ATOM 1779 C CA . LEU B 1 36 ? -4.414 21.609 7.512 1 98.56 36 LEU B CA 1
ATOM 1780 C C . LEU B 1 36 ? -3.98 22.656 6.492 1 98.56 36 LEU B C 1
ATOM 1782 O O . LEU B 1 36 ? -4.824 23.312 5.875 1 98.56 36 LEU B O 1
ATOM 1786 N N . VAL B 1 37 ? -2.648 22.844 6.461 1 98.62 37 VAL B N 1
ATOM 1787 C CA . VAL B 1 37 ? -2.018 23.625 5.398 1 98.62 37 VAL B CA 1
ATOM 1788 C C . VAL B 1 37 ? -1.122 22.719 4.559 1 98.62 37 VAL B C 1
ATOM 1790 O O . VAL B 1 37 ? -0.635 21.688 5.043 1 98.62 37 VAL B O 1
ATOM 1793 N N . VAL B 1 38 ? -1.011 23.062 3.266 1 98.75 38 VAL B N 1
ATOM 1794 C CA . VAL B 1 38 ? -0.061 22.375 2.4 1 98.75 38 VAL B CA 1
ATOM 1795 C C . VAL B 1 38 ? 0.944 23.375 1.832 1 98.75 38 VAL B C 1
ATOM 1797 O O . VAL B 1 38 ? 0.725 24.578 1.889 1 98.75 38 VAL B O 1
ATOM 1800 N N . TYR B 1 39 ? 2.082 22.859 1.362 1 98.5 39 TYR B N 1
ATOM 1801 C CA . TYR B 1 39 ? 3.217 23.688 0.978 1 98.5 39 TYR B CA 1
ATOM 1802 C C . TYR B 1 39 ? 3.529 23.531 -0.505 1 98.5 39 TYR B C 1
ATOM 1804 O O . TYR B 1 39 ? 4.5 22.859 -0.875 1 98.5 39 TYR B O 1
ATOM 1812 N N . PRO B 1 40 ? 2.855 24.344 -1.414 1 98.19 40 PRO B N 1
ATOM 1813 C CA . PRO B 1 40 ? 3.006 24.172 -2.859 1 98.19 40 PRO B CA 1
ATOM 1814 C C . PRO B 1 40 ? 4.398 24.547 -3.357 1 98.19 40 PRO B C 1
ATOM 1816 O O . PRO B 1 40 ? 4.859 24.031 -4.375 1 98.19 40 PRO B O 1
ATOM 1819 N N . GLU B 1 41 ? 5.109 25.375 -2.68 1 97.56 41 GLU B N 1
ATOM 1820 C CA . GLU B 1 41 ? 6.449 25.75 -3.117 1 97.56 41 GLU B CA 1
ATOM 1821 C C . GLU B 1 41 ? 7.461 24.656 -2.822 1 97.56 41 GLU B C 1
ATOM 1823 O O . GLU B 1 41 ? 8.328 24.359 -3.646 1 97.56 41 GLU B O 1
ATOM 1828 N N . GLN B 1 42 ? 7.336 24.016 -1.7 1 98 42 GLN B N 1
ATOM 1829 C CA . GLN B 1 42 ? 8.297 23 -1.277 1 98 42 GLN B CA 1
ATOM 1830 C C . GLN B 1 42 ? 8.008 21.656 -1.942 1 98 42 GLN B C 1
ATOM 1832 O O . GLN B 1 42 ? 8.93 20.922 -2.293 1 98 42 GLN B O 1
ATOM 1837 N N . ALA B 1 43 ? 6.742 21.375 -2.113 1 98.44 43 ALA B N 1
ATOM 1838 C CA . ALA B 1 43 ? 6.332 20.078 -2.646 1 98.44 43 ALA B CA 1
ATOM 1839 C C . ALA B 1 43 ? 5.297 20.25 -3.756 1 98.44 43 ALA B C 1
ATOM 1841 O O . ALA B 1 43 ? 4.176 19.75 -3.646 1 98.44 43 ALA B O 1
ATOM 1842 N N . PRO B 1 44 ? 5.703 20.844 -4.828 1 98.31 44 PRO B N 1
ATOM 1843 C CA . PRO B 1 44 ? 4.723 21.25 -5.84 1 98.31 44 PRO B CA 1
ATOM 1844 C C . PRO B 1 44 ? 4.012 20.047 -6.473 1 98.31 44 PRO B C 1
ATOM 1846 O O . PRO B 1 44 ? 2.816 20.125 -6.766 1 98.31 44 PRO B O 1
ATOM 1849 N N . ILE B 1 45 ? 4.691 18.969 -6.727 1 97.38 45 ILE B N 1
ATOM 1850 C CA . ILE B 1 45 ? 4.086 17.812 -7.379 1 97.38 45 ILE B CA 1
ATOM 1851 C C . ILE B 1 45 ? 3.08 17.156 -6.438 1 97.38 45 ILE B C 1
ATOM 1853 O O . ILE B 1 45 ? 1.947 16.875 -6.836 1 97.38 45 ILE B O 1
ATOM 1857 N N . THR B 1 46 ? 3.455 16.953 -5.223 1 98 46 THR B N 1
ATOM 1858 C CA . THR B 1 46 ? 2.609 16.297 -4.234 1 98 46 THR B CA 1
ATOM 1859 C C . THR B 1 46 ? 1.382 17.156 -3.922 1 98 46 THR B C 1
ATOM 1861 O O . THR B 1 46 ? 0.263 16.641 -3.854 1 98 46 THR B O 1
ATOM 1864 N N . VAL B 1 47 ? 1.607 18.438 -3.75 1 98.62 47 VAL B N 1
ATOM 1865 C CA . VAL B 1 47 ? 0.497 19.328 -3.445 1 98.62 47 VAL B CA 1
ATOM 1866 C C . VAL B 1 47 ? -0.479 19.359 -4.621 1 98.62 47 VAL B C 1
ATOM 1868 O O . VAL B 1 47 ? -1.696 19.344 -4.426 1 98.62 47 VAL B O 1
ATOM 1871 N N . GLU B 1 48 ? 0.043 19.422 -5.836 1 98.19 48 GLU B N 1
ATOM 1872 C CA . GLU B 1 48 ? -0.836 19.422 -7 1 98.19 48 GLU B CA 1
ATOM 1873 C C . GLU B 1 48 ? -1.678 18.156 -7.066 1 98.19 48 GLU B C 1
ATOM 1875 O O . GLU B 1 48 ? -2.865 18.203 -7.391 1 98.19 48 GLU B O 1
ATOM 1880 N N . ASN B 1 49 ? -1.097 17.047 -6.793 1 96.75 49 ASN B N 1
ATOM 1881 C CA . ASN B 1 49 ? -1.837 15.789 -6.746 1 96.75 49 ASN B CA 1
ATOM 1882 C C . ASN B 1 49 ? -2.99 15.859 -5.75 1 96.75 49 ASN B C 1
ATOM 1884 O O . ASN B 1 49 ? -4.137 15.57 -6.102 1 96.75 49 ASN B O 1
ATOM 1888 N N . PHE B 1 50 ? -2.66 16.25 -4.527 1 98.38 50 PHE B N 1
ATOM 1889 C CA . PHE B 1 50 ? -3.666 16.391 -3.48 1 98.38 50 PHE B CA 1
ATOM 1890 C C . PHE B 1 50 ? -4.746 17.375 -3.893 1 98.38 50 PHE B C 1
ATOM 1892 O O . PHE B 1 50 ? -5.938 17.094 -3.746 1 98.38 50 PHE B O 1
ATOM 1899 N N . ARG B 1 51 ? -4.32 18.422 -4.43 1 98.19 51 ARG B N 1
ATOM 1900 C CA . ARG B 1 51 ? -5.215 19.5 -4.848 1 98.19 51 ARG B CA 1
ATOM 1901 C C . ARG B 1 51 ? -6.23 19 -5.867 1 98.19 51 ARG B C 1
ATOM 1903 O O . ARG B 1 51 ? -7.418 19.328 -5.777 1 98.19 51 ARG B O 1
ATOM 1910 N N . VAL B 1 52 ? -5.82 18.297 -6.828 1 97.88 52 VAL B N 1
ATOM 1911 C CA . VAL B 1 52 ? -6.707 17.828 -7.891 1 97.88 52 VAL B CA 1
ATOM 1912 C C . VAL B 1 52 ? -7.754 16.891 -7.305 1 97.88 52 VAL B C 1
ATOM 1914 O O . VAL B 1 52 ? -8.93 16.953 -7.66 1 97.88 52 VAL B O 1
ATOM 1917 N N . TYR B 1 53 ? -7.336 16 -6.391 1 97.44 53 TYR B N 1
ATOM 1918 C CA . TYR B 1 53 ? -8.305 15.133 -5.734 1 97.44 53 TYR B CA 1
ATOM 1919 C C . TYR B 1 53 ? -9.344 15.945 -4.977 1 97.44 53 TYR B C 1
ATOM 1921 O O . TYR B 1 53 ? -10.531 15.602 -4.969 1 97.44 53 TYR B O 1
ATOM 1929 N N . VAL B 1 54 ? -8.898 17.016 -4.324 1 98.5 54 VAL B N 1
ATOM 1930 C CA . VAL B 1 54 ? -9.797 17.844 -3.537 1 98.5 54 VAL B CA 1
ATOM 1931 C C . VAL B 1 54 ? -10.734 18.609 -4.469 1 98.5 54 VAL B C 1
ATOM 1933 O O . VAL B 1 54 ? -11.953 18.609 -4.27 1 98.5 54 VAL B O 1
ATOM 1936 N N . GLU B 1 55 ? -10.172 19.25 -5.469 1 97.88 55 GLU B N 1
ATOM 1937 C CA . GLU B 1 55 ? -10.953 20.109 -6.359 1 97.88 55 GLU B CA 1
ATOM 1938 C C . GLU B 1 55 ? -12.016 19.312 -7.102 1 97.88 55 GLU B C 1
ATOM 1940 O O . GLU B 1 55 ? -13.117 19.797 -7.352 1 97.88 55 GLU B O 1
ATOM 1945 N N . LYS B 1 56 ? -11.727 18.109 -7.398 1 97.62 56 LYS B N 1
ATOM 1946 C CA . LYS B 1 56 ? -12.672 17.25 -8.102 1 97.62 56 LYS B CA 1
ATOM 1947 C C . LYS B 1 56 ? -13.578 16.516 -7.121 1 97.62 56 LYS B C 1
ATOM 1949 O O . LYS B 1 56 ? -14.391 15.68 -7.527 1 97.62 56 LYS B O 1
ATOM 1954 N N . GLU B 1 57 ? -13.359 16.703 -5.844 1 97.88 57 GLU B N 1
ATOM 1955 C CA . GLU B 1 57 ? -14.156 16.141 -4.758 1 97.88 57 GLU B CA 1
ATOM 1956 C C . GLU B 1 57 ? -14.039 14.617 -4.727 1 97.88 57 GLU B C 1
ATOM 1958 O O . GLU B 1 57 ? -15.008 13.922 -4.422 1 97.88 57 GLU B O 1
ATOM 1963 N N . LEU B 1 58 ? -12.906 14.188 -5.066 1 96.38 58 LEU B N 1
ATOM 1964 C CA . LEU B 1 58 ? -12.727 12.75 -5.211 1 96.38 58 LEU B CA 1
ATOM 1965 C C . LEU B 1 58 ? -12.57 12.086 -3.846 1 96.38 58 LEU B C 1
ATOM 1967 O O . LEU B 1 58 ? -12.734 10.867 -3.721 1 96.38 58 LEU B O 1
ATOM 1971 N N . TYR B 1 59 ? -12.258 12.789 -2.84 1 97.38 59 TYR B N 1
ATOM 1972 C CA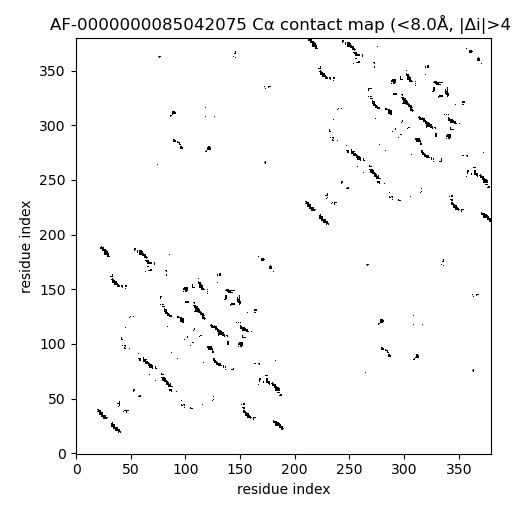 . TYR B 1 59 ? -12.102 12.234 -1.498 1 97.38 59 TYR B CA 1
ATOM 1973 C C . TYR B 1 59 ? -13.461 12.062 -0.825 1 97.38 59 TYR B C 1
ATOM 1975 O O . TYR B 1 59 ? -13.555 11.461 0.25 1 97.38 59 TYR B O 1
ATOM 1983 N N . THR B 1 60 ? -14.469 12.633 -1.473 1 96 60 THR B N 1
ATOM 1984 C CA . THR B 1 60 ? -15.797 12.555 -0.864 1 96 60 THR B CA 1
ATOM 1985 C C . THR B 1 60 ? -16.188 11.102 -0.636 1 96 60 THR B C 1
ATOM 1987 O O . THR B 1 60 ? -16.188 10.289 -1.568 1 96 60 THR B O 1
ATOM 1990 N N . ASN B 1 61 ? -16.422 10.734 0.651 1 90.81 61 ASN B N 1
ATOM 1991 C CA . ASN B 1 61 ? -16.875 9.43 1.113 1 90.81 61 ASN B CA 1
ATOM 1992 C C . ASN B 1 61 ? -15.719 8.43 1.173 1 90.81 61 ASN B C 1
ATOM 1994 O O . ASN B 1 61 ? -15.938 7.223 1.266 1 90.81 61 ASN B O 1
ATOM 1998 N N . SER B 1 62 ? -14.539 8.906 1.026 1 94.38 62 SER B N 1
ATOM 1999 C CA . SER B 1 62 ? -13.414 8.094 1.474 1 94.38 62 SER B CA 1
ATOM 2000 C C . SER B 1 62 ? -13.359 8.008 2.996 1 94.38 62 SER B C 1
ATOM 2002 O O . SER B 1 62 ? -14.328 8.359 3.674 1 94.38 62 SER B O 1
ATOM 2004 N N . SER B 1 63 ? -12.211 7.434 3.572 1 95.38 63 SER B N 1
ATOM 2005 C CA . SER B 1 63 ? -12.156 7.277 5.02 1 95.38 63 SER B CA 1
ATOM 2006 C C . SER B 1 63 ? -10.719 7.238 5.52 1 95.38 63 SER B C 1
ATOM 2008 O O . SER B 1 63 ? -9.781 7.102 4.723 1 95.38 63 SER B O 1
ATOM 2010 N N . PHE B 1 64 ? -10.594 7.527 6.762 1 97.31 64 PHE B N 1
ATOM 2011 C CA . PHE B 1 64 ? -9.445 6.988 7.484 1 97.31 64 PHE B CA 1
ATOM 2012 C C . PHE B 1 64 ? -9.656 5.516 7.812 1 97.31 64 PHE B C 1
ATOM 2014 O O . PHE B 1 64 ? -10.664 5.148 8.43 1 97.31 64 PHE B O 1
ATOM 2021 N N . PHE B 1 65 ? -8.688 4.645 7.406 1 93.06 65 PHE B N 1
ATOM 2022 C CA . PHE B 1 65 ? -9.023 3.227 7.449 1 93.06 65 PHE B CA 1
ATOM 2023 C C . PHE B 1 65 ? -7.914 2.428 8.125 1 93.06 65 PHE B C 1
ATOM 2025 O O . PHE B 1 65 ? -8.117 1.27 8.5 1 93.06 65 PHE B O 1
ATOM 2032 N N . ARG B 1 66 ? -6.777 2.949 8.359 1 94.19 66 ARG B N 1
ATOM 2033 C CA . ARG B 1 66 ? -5.641 2.246 8.945 1 94.19 66 ARG B CA 1
ATOM 2034 C C . ARG B 1 66 ? -4.895 3.137 9.93 1 94.19 66 ARG B C 1
ATOM 2036 O O . ARG B 1 66 ? -4.789 4.348 9.719 1 94.19 66 ARG B O 1
ATOM 2043 N N . VAL B 1 67 ? -4.461 2.547 11.023 1 96.88 67 VAL B N 1
ATOM 2044 C CA . VAL B 1 67 ? -3.73 3.312 12.023 1 96.88 67 VAL B CA 1
ATOM 2045 C C . VAL B 1 67 ? -2.512 2.52 12.492 1 96.88 67 VAL B C 1
ATOM 2047 O O . VAL B 1 67 ? -2.562 1.292 12.594 1 96.88 67 VAL B O 1
ATOM 2050 N N . CYS B 1 68 ? -1.455 3.205 12.734 1 96.69 68 CYS B N 1
ATOM 2051 C CA . CYS B 1 68 ? -0.282 2.684 13.422 1 96.69 68 CYS B CA 1
ATOM 2052 C C . CYS B 1 68 ? -0.139 3.311 14.805 1 96.69 68 CYS B C 1
ATOM 2054 O O . CYS B 1 68 ? -0.068 4.535 14.93 1 96.69 68 CYS B O 1
ATOM 2056 N N . THR B 1 69 ? -0.185 2.541 15.844 1 97.06 69 THR B N 1
ATOM 2057 C CA . THR B 1 69 ? -0.07 2.943 17.234 1 97.06 69 THR B CA 1
ATOM 2058 C C . THR B 1 69 ? 1.152 2.299 17.891 1 97.06 69 THR B C 1
ATOM 2060 O O . THR B 1 69 ? 1.723 1.351 17.344 1 97.06 69 THR B O 1
ATOM 2063 N N . PRO B 1 70 ? 1.565 2.9 19.047 1 95.12 70 PRO B N 1
ATOM 2064 C CA . PRO B 1 70 ? 2.646 2.217 19.766 1 95.12 70 PRO B CA 1
ATOM 2065 C C . PRO B 1 70 ? 2.32 0.755 20.062 1 95.12 70 PRO B C 1
ATOM 2067 O O . PRO B 1 70 ? 3.209 -0.1 20.016 1 95.12 70 PRO B O 1
ATOM 2070 N N . GLU B 1 71 ? 1.114 0.424 20.297 1 93.44 71 GLU B N 1
ATOM 2071 C CA . GLU B 1 71 ? 0.708 -0.926 20.672 1 93.44 71 GLU B CA 1
ATOM 2072 C C . GLU B 1 71 ? 0.765 -1.873 19.484 1 93.44 71 GLU B C 1
ATOM 2074 O O . GLU B 1 71 ? 1.312 -2.973 19.578 1 93.44 71 GLU B O 1
ATOM 2079 N N . ASN B 1 72 ? 0.249 -1.461 18.297 1 90.75 72 ASN B N 1
ATOM 2080 C CA . ASN B 1 72 ? 0.179 -2.395 17.172 1 90.75 72 ASN B CA 1
ATOM 2081 C C . ASN B 1 72 ? 1.484 -2.42 16.391 1 90.75 72 ASN B C 1
ATOM 2083 O O . ASN B 1 72 ? 1.645 -3.23 15.477 1 90.75 72 ASN B O 1
ATOM 2087 N N . GLU B 1 73 ? 2.381 -1.499 16.766 1 90.31 73 GLU B N 1
ATOM 2088 C CA . GLU B 1 73 ? 3.721 -1.483 16.188 1 90.31 73 GLU B CA 1
ATOM 2089 C C . GLU B 1 73 ? 4.746 -2.072 17.156 1 90.31 73 GLU B C 1
ATOM 2091 O O . GLU B 1 73 ? 5.949 -2.047 16.875 1 90.31 73 GLU B O 1
ATOM 2096 N N . ALA B 1 74 ? 4.387 -2.576 18.375 1 87.19 74 ALA B N 1
ATOM 2097 C CA . ALA B 1 74 ? 5.262 -2.906 19.5 1 87.19 74 ALA B CA 1
ATOM 2098 C C . ALA B 1 74 ? 6.328 -3.918 19.078 1 87.19 74 ALA B C 1
ATOM 2100 O O . ALA B 1 74 ? 7.453 -3.883 19.594 1 87.19 74 ALA B O 1
ATOM 2101 N N . ASP B 1 75 ? 6.055 -4.707 18.125 1 81.69 75 ASP B N 1
ATOM 2102 C CA . ASP B 1 75 ? 6.973 -5.785 17.766 1 81.69 75 ASP B CA 1
ATOM 2103 C C . ASP B 1 75 ? 7.809 -5.41 16.531 1 81.69 75 ASP B C 1
ATOM 2105 O O . ASP B 1 75 ? 8.539 -6.242 16 1 81.69 75 ASP B O 1
ATOM 2109 N N . ARG B 1 76 ? 7.703 -4.246 16.047 1 84.25 76 ARG B N 1
ATOM 2110 C CA . ARG B 1 76 ? 8.469 -3.779 14.898 1 84.25 76 ARG B CA 1
ATOM 2111 C C . ARG B 1 76 ? 9.773 -3.119 15.344 1 84.25 76 ARG B C 1
ATOM 2113 O O . ARG B 1 76 ? 9.812 -2.453 16.375 1 84.25 76 ARG B O 1
ATOM 2120 N N . GLU B 1 77 ? 10.781 -3.285 14.508 1 84.62 77 GLU B N 1
ATOM 2121 C CA . GLU B 1 77 ? 12.039 -2.588 14.766 1 84.62 77 GLU B CA 1
ATOM 2122 C C . GLU B 1 77 ? 11.875 -1.08 14.602 1 84.62 77 GLU B C 1
ATOM 2124 O O . GLU B 1 77 ? 12.398 -0.301 15.398 1 84.62 77 GLU B O 1
ATOM 2129 N N . ILE B 1 78 ? 11.203 -0.786 13.492 1 90.19 78 ILE B N 1
ATOM 2130 C CA . ILE B 1 78 ? 10.922 0.618 13.203 1 90.19 78 ILE B CA 1
ATOM 2131 C C . ILE B 1 78 ? 9.453 0.922 13.477 1 90.19 78 ILE B C 1
ATOM 2133 O O . ILE B 1 78 ? 8.578 0.506 12.719 1 90.19 78 ILE B O 1
ATOM 2137 N N . ARG B 1 79 ? 9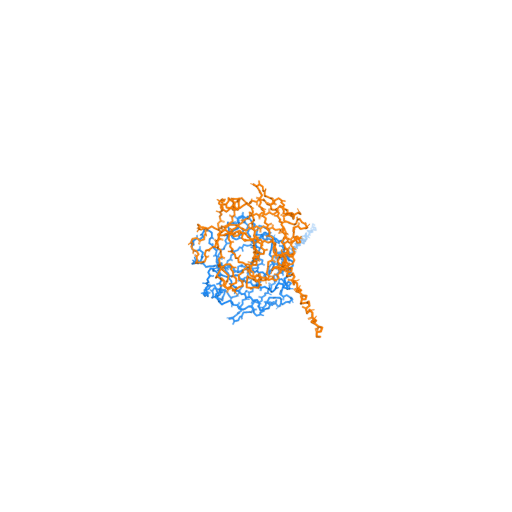.219 1.633 14.57 1 93.88 79 ARG B N 1
ATOM 2138 C CA . ARG B 1 79 ? 7.859 1.958 14.992 1 93.88 79 ARG B CA 1
ATOM 2139 C C . ARG B 1 79 ? 7.449 3.338 14.492 1 93.88 79 ARG B C 1
ATOM 2141 O O . ARG B 1 79 ? 8.25 4.273 14.5 1 93.88 79 ARG B O 1
ATOM 2148 N N . ILE B 1 80 ? 6.18 3.389 13.945 1 96.94 80 ILE B N 1
ATOM 2149 C CA . ILE B 1 80 ? 5.66 4.688 13.539 1 96.94 80 ILE B CA 1
ATOM 2150 C C . ILE B 1 80 ? 4.262 4.891 14.117 1 96.94 80 ILE B C 1
ATOM 2152 O O . ILE B 1 80 ? 3.631 3.934 14.578 1 96.94 80 ILE B O 1
ATOM 2156 N N . GLU B 1 81 ? 3.842 6.148 14.195 1 98.5 81 GLU B N 1
ATOM 2157 C CA . GLU B 1 81 ? 2.498 6.539 14.609 1 98.5 81 GLU B CA 1
ATOM 2158 C C . GLU B 1 81 ? 1.839 7.438 13.562 1 98.5 81 GLU B C 1
ATOM 2160 O O . GLU B 1 81 ? 2.24 8.586 13.391 1 98.5 81 GLU B O 1
ATOM 2165 N N . VAL B 1 82 ? 0.841 6.801 12.867 1 98.81 82 VAL B N 1
ATOM 2166 C CA . VAL B 1 82 ? 0.13 7.566 11.852 1 98.81 82 VAL B CA 1
ATOM 2167 C C . VAL B 1 82 ? -1.323 7.102 11.773 1 98.81 82 VAL B C 1
ATOM 2169 O O . VAL B 1 82 ? -1.67 6.039 12.297 1 98.81 82 VAL B O 1
ATOM 2172 N N . ILE B 1 83 ? -2.166 7.938 11.211 1 98.88 83 ILE B N 1
ATOM 2173 C CA . ILE B 1 83 ? -3.445 7.492 10.664 1 98.88 83 ILE B CA 1
ATOM 2174 C C . ILE B 1 83 ? -3.439 7.637 9.148 1 98.88 83 ILE B C 1
ATOM 2176 O O . ILE B 1 83 ? -2.854 8.578 8.609 1 98.88 83 ILE B O 1
ATOM 2180 N N . GLN B 1 84 ? -3.91 6.633 8.492 1 96.88 84 GLN B N 1
ATOM 2181 C CA . GLN B 1 84 ? -3.916 6.629 7.031 1 96.88 84 GLN B CA 1
ATOM 2182 C C . GLN B 1 84 ? -5.34 6.691 6.484 1 96.88 84 GLN B C 1
ATOM 2184 O O . GLN B 1 84 ? -6.242 6.043 7.02 1 96.88 84 GLN B O 1
ATOM 2189 N N . GLY B 1 85 ? -5.547 7.566 5.445 1 96.69 85 GLY B N 1
ATOM 2190 C CA . GLY B 1 85 ? -6.848 7.719 4.805 1 96.69 85 GLY B CA 1
ATOM 2191 C C . GLY B 1 85 ? -6.75 8.031 3.326 1 96.69 85 GLY B C 1
ATOM 2192 O O . GLY B 1 85 ? -5.66 7.992 2.746 1 96.69 85 GLY B O 1
ATOM 2193 N N . GLY B 1 86 ? -7.965 8.258 2.746 1 96.06 86 GLY B N 1
ATOM 2194 C CA . GLY B 1 86 ? -8.031 8.688 1.358 1 96.06 86 GLY B CA 1
ATOM 2195 C C . GLY B 1 86 ? -8.125 7.535 0.378 1 96.06 86 GLY B C 1
ATOM 2196 O O . GLY B 1 86 ? -7.508 7.562 -0.688 1 96.06 86 GLY B O 1
ATOM 2197 N N . ASN B 1 87 ? -8.836 6.57 0.746 1 89.81 87 ASN B N 1
ATOM 2198 C CA . ASN B 1 87 ? -9.086 5.43 -0.133 1 89.81 87 ASN B CA 1
ATOM 2199 C C . ASN B 1 87 ? -10.172 5.738 -1.154 1 89.81 87 ASN B C 1
ATOM 2201 O O . ASN B 1 87 ? -11.312 5.277 -1.015 1 89.81 87 ASN B O 1
ATOM 2205 N N . VAL B 1 88 ? -9.797 6.453 -2.221 1 89.69 88 VAL B N 1
ATOM 2206 C CA . VAL B 1 88 ? -10.68 6.84 -3.316 1 89.69 88 VAL B CA 1
ATOM 2207 C C . VAL B 1 88 ? -10.969 5.629 -4.203 1 89.69 88 VAL B C 1
ATOM 2209 O O . VAL B 1 88 ? -10.086 4.789 -4.414 1 89.69 88 VAL B O 1
ATOM 2212 N N . PRO B 1 89 ? -12.25 5.664 -4.711 1 78.69 89 PRO B N 1
ATOM 2213 C CA . PRO B 1 89 ? -12.57 4.562 -5.617 1 78.69 89 PRO B CA 1
ATOM 2214 C C . PRO B 1 89 ? -11.648 4.508 -6.832 1 78.69 89 PRO B C 1
ATOM 2216 O O . PRO B 1 89 ? -11.258 5.555 -7.363 1 78.69 89 PRO B O 1
ATOM 2219 N N . ASP B 1 90 ? -11.461 3.406 -7.277 1 69.69 90 ASP B N 1
ATOM 2220 C CA . ASP B 1 90 ? -10.5 3.127 -8.344 1 69.69 90 ASP B CA 1
ATOM 2221 C C . ASP B 1 90 ? -10.812 3.939 -9.594 1 69.69 90 ASP B C 1
ATOM 2223 O O . ASP B 1 90 ? -9.906 4.473 -10.234 1 69.69 90 ASP B O 1
ATOM 2227 N N . SER B 1 91 ? -12.055 3.91 -9.93 1 73.69 91 SER B N 1
ATOM 2228 C CA . SER B 1 91 ? -12.469 4.578 -11.156 1 73.69 91 SER B CA 1
ATOM 2229 C C . SER B 1 91 ? -12.156 6.07 -11.109 1 73.69 91 SER B C 1
ATOM 2231 O O . SER B 1 91 ? -12.172 6.746 -12.141 1 73.69 91 SER B O 1
ATOM 2233 N N . LEU B 1 92 ? -11.781 6.453 -9.961 1 83.69 92 LEU B N 1
ATOM 2234 C CA . LEU B 1 92 ? -11.586 7.887 -9.773 1 83.69 92 LEU B CA 1
ATOM 2235 C C . LEU B 1 92 ? -10.117 8.203 -9.508 1 83.69 92 LEU B C 1
ATOM 2237 O O . LEU B 1 92 ? -9.742 9.367 -9.359 1 83.69 92 LEU B O 1
ATOM 2241 N N . LEU B 1 93 ? -9.32 7.152 -9.469 1 84.06 93 LEU B N 1
ATOM 2242 C CA . LEU B 1 93 ? -7.906 7.359 -9.164 1 84.06 93 LEU B CA 1
ATOM 2243 C C . LEU B 1 93 ? -7.188 8.031 -10.328 1 84.06 93 LEU B C 1
ATOM 2245 O O . LEU B 1 93 ? -7.438 7.695 -11.492 1 84.06 93 LEU B O 1
ATOM 2249 N N . LEU B 1 94 ? -6.34 8.938 -9.914 1 86.44 94 LEU B N 1
ATOM 2250 C CA . LEU B 1 94 ? -5.453 9.586 -10.867 1 86.44 94 LEU B CA 1
ATOM 2251 C C . LEU B 1 94 ? -4.145 8.812 -11.008 1 86.44 94 LEU B C 1
ATOM 2253 O O . LEU B 1 94 ? -3.875 7.895 -10.234 1 86.44 94 LEU B O 1
ATOM 2257 N N . ALA B 1 95 ? -3.367 9.25 -12.023 1 82.62 95 ALA B N 1
ATOM 2258 C CA . ALA B 1 95 ? -2.059 8.625 -12.234 1 82.62 95 ALA B CA 1
ATOM 2259 C C . ALA B 1 95 ? -1.157 8.844 -11.016 1 82.62 95 ALA B C 1
ATOM 2261 O O . ALA B 1 95 ? -1.237 9.875 -10.352 1 82.62 95 ALA B O 1
ATOM 2262 N N . PRO B 1 96 ? -0.311 7.848 -10.703 1 85.06 96 PRO B N 1
ATOM 2263 C CA . PRO B 1 96 ? 0.632 8.055 -9.602 1 85.06 96 PRO B CA 1
ATOM 2264 C C . PRO B 1 96 ? 1.621 9.18 -9.875 1 85.06 96 PRO B C 1
ATOM 2266 O O . PRO B 1 96 ? 1.837 9.555 -11.031 1 85.06 96 PRO B O 1
ATOM 2269 N N . ILE B 1 97 ? 2.219 9.617 -8.789 1 89.81 97 ILE B N 1
ATOM 2270 C CA . ILE B 1 97 ? 3.139 10.742 -8.922 1 89.81 97 ILE B CA 1
ATOM 2271 C C . ILE B 1 97 ? 4.531 10.32 -8.453 1 89.81 97 ILE B C 1
ATOM 2273 O O . ILE B 1 97 ? 4.676 9.406 -7.641 1 89.81 97 ILE B O 1
ATOM 2277 N N . PRO B 1 98 ? 5.539 11.078 -9.031 1 88.5 98 PRO B N 1
ATOM 2278 C CA . PRO B 1 98 ? 6.875 10.875 -8.461 1 88.5 98 PRO B CA 1
ATOM 2279 C C . PRO B 1 98 ? 6.992 11.367 -7.023 1 88.5 98 PRO B C 1
ATOM 2281 O O . PRO B 1 98 ? 6.402 12.391 -6.672 1 88.5 98 PRO B O 1
ATOM 2284 N N . ILE B 1 99 ? 7.832 10.68 -6.277 1 91.81 99 ILE B N 1
ATOM 2285 C CA . ILE B 1 99 ? 7.98 11.039 -4.871 1 91.81 99 ILE B CA 1
ATOM 2286 C C . ILE B 1 99 ? 8.836 12.297 -4.746 1 91.81 99 ILE B C 1
ATOM 2288 O O . ILE B 1 99 ? 9.883 12.406 -5.391 1 91.81 99 ILE B O 1
ATOM 2292 N N . GLU B 1 100 ? 8.352 13.227 -4.016 1 97.19 100 GLU B N 1
ATOM 2293 C CA . GLU B 1 100 ? 9.156 14.336 -3.51 1 97.19 100 GLU B CA 1
ATOM 2294 C C . GLU B 1 100 ? 9.609 14.086 -2.072 1 97.19 100 GLU B C 1
ATOM 2296 O O . GLU B 1 100 ? 8.867 14.359 -1.127 1 97.19 100 GLU B O 1
ATOM 2301 N N . THR B 1 101 ? 10.852 13.711 -1.938 1 97.12 101 THR B N 1
ATOM 2302 C CA . THR B 1 101 ? 11.375 13.273 -0.651 1 97.12 101 THR B CA 1
ATOM 2303 C C . THR B 1 101 ? 11.617 14.461 0.273 1 97.12 101 THR B C 1
ATOM 2305 O O . THR B 1 101 ? 11.656 15.609 -0.18 1 97.12 101 THR B O 1
ATOM 2308 N N . SER B 1 102 ? 11.805 14.109 1.54 1 98.25 102 SER B N 1
ATOM 2309 C CA . SER B 1 102 ? 12.094 15.164 2.514 1 98.25 102 SER B CA 1
ATOM 2310 C C . SER B 1 102 ? 13.453 15.797 2.254 1 98.25 102 SER B C 1
ATOM 2312 O O . SER B 1 102 ? 13.711 16.922 2.693 1 98.25 102 SER B O 1
ATOM 2314 N N . GLN B 1 103 ? 14.305 15.086 1.635 1 97.88 103 GLN B N 1
ATOM 2315 C CA . GLN B 1 103 ? 15.57 15.68 1.23 1 97.88 103 GLN B CA 1
ATOM 2316 C C . GLN B 1 103 ? 15.352 16.812 0.226 1 97.88 103 GLN B C 1
ATOM 2318 O O . GLN B 1 103 ? 16.016 17.844 0.299 1 97.88 103 GLN B O 1
ATOM 2323 N N . LYS B 1 104 ? 14.531 16.641 -0.691 1 97.44 104 LYS B N 1
ATOM 2324 C CA . LYS B 1 104 ? 14.234 17.625 -1.736 1 97.44 104 LYS B CA 1
ATOM 2325 C C . LYS B 1 104 ? 13.391 18.766 -1.194 1 97.44 104 LYS B C 1
ATOM 2327 O O . LYS B 1 104 ? 13.641 19.938 -1.506 1 97.44 104 LYS B O 1
ATOM 2332 N N . THR B 1 105 ? 12.391 18.484 -0.393 1 98.38 105 THR B N 1
ATOM 2333 C CA . THR B 1 105 ? 11.375 19.453 -0.018 1 98.38 105 THR B CA 1
ATOM 2334 C C . THR B 1 105 ? 11.773 20.188 1.265 1 98.38 105 THR B C 1
ATOM 2336 O O . THR B 1 105 ? 11.273 21.281 1.547 1 98.38 105 THR B O 1
ATOM 2339 N N . GLY B 1 106 ? 12.523 19.5 2.125 1 98.38 106 GLY B N 1
ATOM 2340 C CA . GLY B 1 106 ? 12.844 20.016 3.445 1 98.38 106 GLY B CA 1
ATOM 2341 C C . GLY B 1 106 ? 11.742 19.781 4.461 1 98.38 106 GLY B C 1
ATOM 2342 O O . GLY B 1 106 ? 11.883 20.141 5.629 1 98.38 106 GLY B O 1
ATOM 2343 N N . ILE B 1 107 ? 10.656 19.188 4.047 1 98.62 107 ILE B N 1
ATOM 2344 C CA . ILE B 1 107 ? 9.547 18.953 4.961 1 98.62 107 ILE B CA 1
ATOM 2345 C C . ILE B 1 107 ? 9.773 17.641 5.723 1 98.62 107 ILE B C 1
ATOM 2347 O O . ILE B 1 107 ? 9.891 16.578 5.121 1 98.62 107 ILE B O 1
ATOM 2351 N N . LYS B 1 108 ? 9.82 17.75 7.027 1 98.75 108 LYS B N 1
ATOM 2352 C CA . LYS B 1 108 ? 10.055 16.578 7.883 1 98.75 108 LYS B CA 1
ATOM 2353 C C . LYS B 1 108 ? 8.734 16 8.391 1 98.75 108 LYS B C 1
ATOM 2355 O O . LYS B 1 108 ? 7.711 16.688 8.398 1 98.75 108 LYS B O 1
ATOM 2360 N N . HIS B 1 109 ? 8.789 14.766 8.773 1 98.81 109 HIS B N 1
ATOM 2361 C CA . HIS B 1 109 ? 7.621 14.094 9.336 1 98.81 109 HIS B CA 1
ATOM 2362 C C . HIS B 1 109 ? 7.535 14.312 10.844 1 98.81 109 HIS B C 1
ATOM 2364 O O . HIS B 1 109 ? 7.797 13.391 11.625 1 98.81 109 HIS B O 1
ATOM 2370 N N . VAL B 1 110 ? 7.105 15.477 11.18 1 98.81 110 VAL B N 1
ATOM 2371 C CA . VAL B 1 110 ? 6.871 15.836 12.578 1 98.81 110 VAL B CA 1
ATOM 2372 C C . VAL B 1 110 ? 5.391 15.688 12.906 1 98.81 110 VAL B C 1
ATOM 2374 O O . VAL B 1 110 ? 4.594 15.281 12.062 1 98.81 110 VAL B O 1
ATOM 2377 N N . ASP B 1 111 ? 5.062 16 14.172 1 98.88 111 ASP B N 1
ATOM 2378 C CA . ASP B 1 111 ? 3.674 15.906 14.609 1 98.88 111 ASP B CA 1
ATOM 2379 C C . ASP B 1 111 ? 2.752 16.719 13.703 1 98.88 111 ASP B C 1
ATOM 2381 O O . ASP B 1 111 ? 3.002 17.906 13.453 1 98.88 111 ASP B O 1
ATOM 2385 N N . GLY B 1 112 ? 1.76 16.031 13.133 1 98.94 112 GLY B N 1
ATOM 2386 C CA . GLY B 1 112 ? 0.755 16.688 12.312 1 98.94 112 GLY B CA 1
ATOM 2387 C C . GLY B 1 112 ? 1.103 16.703 10.836 1 98.94 112 GLY B C 1
ATOM 2388 O O . GLY B 1 112 ? 0.282 17.109 10.008 1 98.94 112 GLY B O 1
ATOM 2389 N N . THR B 1 113 ? 2.314 16.25 10.477 1 98.94 113 THR B N 1
ATOM 2390 C CA . THR B 1 113 ? 2.686 16.25 9.062 1 98.94 113 THR B CA 1
ATOM 2391 C C . THR B 1 113 ? 1.765 15.328 8.266 1 98.94 113 THR B C 1
ATOM 2393 O O . THR B 1 113 ? 1.44 14.227 8.711 1 98.94 113 THR B O 1
ATOM 2396 N N . ILE B 1 114 ? 1.229 15.797 7.121 1 98.94 114 ILE B N 1
ATOM 2397 C CA . ILE B 1 114 ? 0.499 14.977 6.164 1 98.94 114 ILE B CA 1
ATOM 2398 C C . ILE B 1 114 ? 1.43 14.555 5.027 1 98.94 114 ILE B C 1
ATOM 2400 O O . ILE B 1 114 ? 2.242 15.352 4.555 1 98.94 114 ILE B O 1
ATOM 2404 N N . SER B 1 115 ? 1.361 13.266 4.645 1 98.81 115 SER B N 1
ATOM 2405 C CA . SER B 1 115 ? 2.254 12.648 3.666 1 98.81 115 SER B CA 1
ATOM 2406 C C . SER B 1 115 ? 1.519 11.617 2.82 1 98.81 115 SER B C 1
ATOM 2408 O O . SER B 1 115 ? 0.547 11.008 3.275 1 98.81 115 SER B O 1
ATOM 2410 N N . MET B 1 116 ? 1.926 11.438 1.57 1 97.44 116 MET B N 1
ATOM 2411 C CA . MET B 1 116 ? 1.292 10.438 0.719 1 97.44 116 MET B CA 1
ATOM 2412 C C . MET B 1 116 ? 1.734 9.031 1.112 1 97.44 116 MET B C 1
ATOM 2414 O O . MET B 1 116 ? 2.914 8.797 1.386 1 97.44 116 MET B O 1
ATOM 2418 N N . ALA B 1 117 ? 0.736 8.117 1.199 1 94.81 117 ALA B N 1
ATOM 2419 C CA . ALA B 1 117 ? 1.075 6.695 1.288 1 94.81 117 ALA B CA 1
ATOM 2420 C C . ALA B 1 117 ? 1.599 6.172 -0.046 1 94.81 117 ALA B C 1
ATOM 2422 O O . ALA B 1 117 ? 1.313 6.746 -1.101 1 94.81 117 ALA B O 1
ATOM 2423 N N . ARG B 1 118 ? 2.385 5.031 0.075 1 89.69 118 ARG B N 1
ATOM 2424 C CA . ARG B 1 118 ? 2.936 4.438 -1.14 1 89.69 118 ARG B CA 1
ATOM 2425 C C . ARG B 1 118 ? 3.299 2.975 -0.919 1 89.69 118 ARG B C 1
ATOM 2427 O O . ARG B 1 118 ? 3.648 2.578 0.194 1 89.69 118 ARG B O 1
ATOM 2434 N N . LEU B 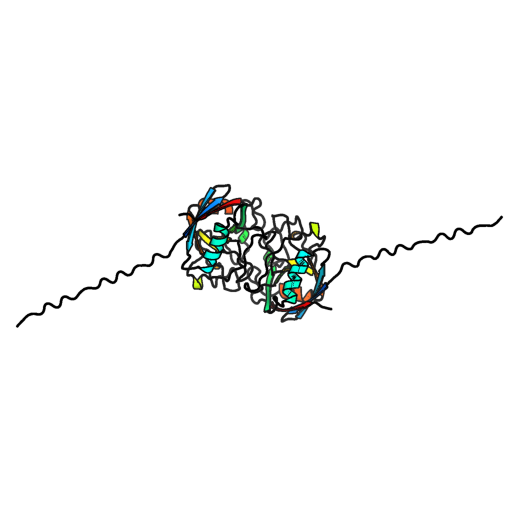1 119 ? 3.211 2.211 -1.996 1 83.56 119 LEU B N 1
ATOM 2435 C CA . LEU B 1 119 ? 3.682 0.829 -1.981 1 83.56 119 LEU B CA 1
ATOM 2436 C C . LEU B 1 119 ? 5.098 0.729 -2.539 1 83.56 119 LEU B C 1
ATOM 2438 O O . LEU B 1 119 ? 5.887 -0.107 -2.096 1 83.56 119 LEU B O 1
ATOM 2442 N N . GLY B 1 120 ? 5.445 1.562 -3.525 1 77.5 120 GLY B N 1
ATOM 2443 C CA . GLY B 1 120 ? 6.754 1.771 -4.121 1 77.5 120 GLY B CA 1
ATOM 2444 C C . GLY B 1 120 ? 7.113 3.236 -4.277 1 77.5 120 GLY B C 1
ATOM 2445 O O . GLY B 1 120 ? 6.309 4.113 -3.957 1 77.5 120 GLY B O 1
ATOM 2446 N N . PRO B 1 121 ? 8.336 3.656 -4.645 1 73.31 121 PRO B N 1
ATOM 2447 C CA . PRO B 1 121 ? 8.789 5.047 -4.656 1 73.31 121 PRO B CA 1
ATOM 2448 C C . PRO B 1 121 ? 7.879 5.965 -5.473 1 73.31 121 PRO B C 1
ATOM 2450 O O . PRO B 1 121 ? 7.637 7.105 -5.078 1 73.31 121 PRO B O 1
ATOM 2453 N N . ASN B 1 122 ? 7.312 5.668 -6.551 1 80.44 122 ASN B N 1
ATOM 2454 C CA . ASN B 1 122 ? 6.5 6.52 -7.414 1 80.44 122 ASN B CA 1
ATOM 2455 C C . ASN B 1 122 ? 5.086 5.965 -7.578 1 80.44 122 ASN B C 1
ATOM 2457 O O . ASN B 1 122 ? 4.555 5.934 -8.688 1 80.44 122 ASN B O 1
ATOM 2461 N N . SER B 1 123 ? 4.578 5.598 -6.445 1 82.25 123 SER B N 1
ATOM 2462 C CA . SER B 1 123 ? 3.312 4.875 -6.535 1 82.25 123 SER B CA 1
ATOM 2463 C C . SER B 1 123 ? 2.188 5.641 -5.848 1 82.25 123 SER B C 1
ATOM 2465 O O . SER B 1 123 ? 1.039 5.191 -5.844 1 82.25 123 SER B O 1
ATOM 2467 N N . ALA B 1 124 ? 2.521 6.785 -5.301 1 90.06 124 ALA B N 1
ATOM 2468 C CA . ALA B 1 124 ? 1.515 7.512 -4.531 1 90.06 124 ALA B CA 1
ATOM 2469 C C . ALA B 1 124 ? 0.368 7.973 -5.426 1 90.06 124 ALA B C 1
ATOM 2471 O O . ALA B 1 124 ? 0.598 8.5 -6.516 1 90.06 124 ALA B O 1
ATOM 2472 N N . GLN B 1 125 ? -0.869 7.812 -4.941 1 89.81 125 GLN B N 1
ATOM 2473 C CA . GLN B 1 125 ? -2.072 8.266 -5.629 1 89.81 125 GLN B CA 1
ATOM 2474 C C . GLN B 1 125 ? -2.957 9.094 -4.703 1 89.81 125 GLN B C 1
ATOM 2476 O O . GLN B 1 125 ? -2.652 10.25 -4.418 1 89.81 125 GLN B O 1
ATOM 2481 N N . SER B 1 126 ? -3.893 8.398 -4.066 1 93 126 SER B N 1
ATOM 2482 C CA . SER B 1 126 ? -4.855 9.18 -3.305 1 93 126 SER B CA 1
ATOM 2483 C C . SER B 1 126 ? -4.617 9.047 -1.804 1 93 126 SER B C 1
ATOM 2485 O O . SER B 1 126 ? -4.844 9.992 -1.045 1 93 126 SER B O 1
ATOM 2487 N N . SER B 1 127 ? -4.113 7.855 -1.387 1 94.44 127 SER B N 1
ATOM 2488 C CA . SER B 1 127 ? -4.016 7.59 0.045 1 94.44 127 SER B CA 1
ATOM 2489 C C . SER B 1 127 ? -2.918 8.43 0.69 1 94.44 127 SER B C 1
ATOM 2491 O O . SER B 1 127 ? -1.844 8.609 0.113 1 94.44 127 SER B O 1
ATOM 2493 N N . PHE B 1 128 ? -3.264 8.938 1.838 1 98.38 128 PHE B N 1
ATOM 2494 C CA . PHE B 1 128 ? -2.322 9.734 2.613 1 98.38 128 PHE B CA 1
ATOM 2495 C C . PHE B 1 128 ? -2.355 9.336 4.082 1 98.38 128 PHE B C 1
ATOM 2497 O O . PHE B 1 128 ? -3.232 8.578 4.508 1 98.38 128 PHE B O 1
ATOM 2504 N N . PHE B 1 129 ? -1.358 9.828 4.836 1 98.75 129 PHE B N 1
ATOM 2505 C CA . PHE B 1 129 ? -1.38 9.617 6.281 1 98.75 129 PHE B CA 1
ATOM 2506 C C . PHE B 1 129 ? -1 10.891 7.02 1 98.75 129 PHE B C 1
ATOM 2508 O O . PHE B 1 129 ? -0.444 11.82 6.426 1 98.75 129 PHE B O 1
ATOM 2515 N N . ILE B 1 130 ? -1.398 11 8.234 1 98.94 130 ILE B N 1
ATOM 2516 C CA . ILE B 1 130 ? -1.045 12.07 9.156 1 98.94 130 ILE B CA 1
ATOM 2517 C C . ILE B 1 130 ? -0.19 11.508 10.297 1 98.94 130 ILE B C 1
ATOM 2519 O O . ILE B 1 130 ? -0.547 10.508 10.914 1 98.94 130 ILE B O 1
ATOM 2523 N N . CYS B 1 131 ? 0.875 12.203 10.586 1 98.94 131 CYS B N 1
ATOM 2524 C CA . CYS B 1 131 ? 1.808 11.773 11.625 1 98.94 131 CYS B CA 1
ATOM 2525 C C . CYS B 1 131 ? 1.32 12.188 13.008 1 98.94 131 CYS B C 1
ATOM 2527 O O . CYS B 1 131 ? 0.778 13.281 13.172 1 98.94 131 CYS B O 1
ATOM 2529 N N . ILE B 1 132 ? 1.491 11.375 13.938 1 98.88 132 ILE B N 1
ATOM 2530 C CA . ILE B 1 132 ? 1.396 11.688 15.359 1 98.88 132 ILE B CA 1
ATOM 2531 C C . ILE B 1 132 ? 2.785 11.641 15.992 1 98.88 132 ILE B C 1
ATOM 2533 O O . ILE B 1 132 ? 3.52 10.664 15.812 1 98.88 132 ILE B O 1
ATOM 2537 N N . ASN B 1 133 ? 3.203 12.75 16.688 1 98.44 133 ASN B N 1
ATOM 2538 C CA . ASN B 1 133 ? 4.57 12.93 17.172 1 98.44 133 ASN B CA 1
ATOM 2539 C C . ASN B 1 133 ? 5.57 12.938 16.016 1 98.44 133 ASN B C 1
ATOM 2541 O O . ASN B 1 133 ? 5.18 12.984 14.844 1 98.44 133 ASN B O 1
ATOM 2545 N N . ALA B 1 134 ? 6.863 13.086 16.375 1 98.56 134 ALA B N 1
ATOM 2546 C CA . ALA B 1 134 ? 7.902 13.062 15.352 1 98.56 134 ALA B CA 1
ATOM 2547 C C . ALA B 1 134 ? 8.102 11.648 14.805 1 98.56 134 ALA B C 1
ATOM 2549 O O . ALA B 1 134 ? 8.156 10.688 15.57 1 98.56 134 ALA B O 1
ATOM 2550 N N . GLN B 1 135 ? 8.133 11.531 13.469 1 98.5 135 GLN B N 1
ATOM 2551 C CA . GLN B 1 135 ? 8.336 10.258 12.781 1 98.5 135 GLN B CA 1
ATOM 2552 C C . GLN B 1 135 ? 9.523 10.336 11.828 1 98.5 135 GLN B C 1
ATOM 2554 O O . GLN B 1 135 ? 9.359 10.195 10.609 1 98.5 135 GLN B O 1
ATOM 2559 N N . PRO B 1 136 ? 10.703 10.445 12.344 1 98.19 136 PRO B N 1
ATOM 2560 C CA . PRO B 1 136 ? 11.867 10.664 11.477 1 98.19 136 PRO B CA 1
ATOM 2561 C C . PRO B 1 136 ? 12.164 9.477 10.57 1 98.19 136 PRO B C 1
ATOM 2563 O O . PRO B 1 136 ? 12.828 9.625 9.547 1 98.19 136 PRO B O 1
ATOM 2566 N N . GLU B 1 137 ? 11.703 8.305 10.906 1 96.56 137 GLU B N 1
ATOM 2567 C CA . GLU B 1 137 ? 11.938 7.102 10.117 1 96.56 137 GLU B CA 1
ATOM 2568 C C . GLU B 1 137 ? 11.188 7.16 8.789 1 96.56 137 GLU B C 1
ATOM 2570 O O . GLU B 1 137 ? 11.406 6.328 7.91 1 96.56 137 GLU B O 1
ATOM 2575 N N . LEU B 1 138 ? 10.305 8.109 8.641 1 97.62 138 LEU B N 1
ATOM 2576 C CA . LEU B 1 138 ? 9.539 8.297 7.414 1 97.62 138 LEU B CA 1
ATOM 2577 C C . LEU B 1 138 ? 10.211 9.32 6.504 1 97.62 138 LEU B C 1
ATOM 2579 O O . LEU B 1 138 ? 9.766 9.531 5.371 1 97.62 138 LEU B O 1
ATOM 2583 N N . ASP B 1 139 ? 11.273 9.953 6.984 1 98.19 139 ASP B N 1
ATOM 2584 C CA . ASP B 1 139 ? 12.047 10.906 6.188 1 98.19 139 ASP B CA 1
ATOM 2585 C C . ASP B 1 139 ? 12.977 10.18 5.223 1 98.19 139 ASP B C 1
ATOM 2587 O O . ASP B 1 139 ? 13.195 8.969 5.348 1 98.19 139 ASP B O 1
ATOM 2591 N N . HIS B 1 140 ? 13.43 10.992 4.223 1 97 140 HIS B N 1
ATOM 2592 C CA . HIS B 1 140 ? 14.523 10.477 3.402 1 97 140 HIS B CA 1
ATOM 2593 C C . HIS B 1 140 ? 15.625 9.883 4.266 1 97 140 HIS B C 1
ATOM 2595 O O . HIS B 1 140 ? 16.016 10.477 5.277 1 97 140 HIS B O 1
ATOM 2601 N N . ASN B 1 141 ? 16.062 8.68 3.902 1 94.31 141 ASN B N 1
ATOM 2602 C CA . ASN B 1 141 ? 17.078 7.906 4.602 1 94.31 141 ASN B CA 1
ATOM 2603 C C . ASN B 1 141 ? 16.547 7.34 5.918 1 94.31 141 ASN B C 1
ATOM 2605 O O . ASN B 1 141 ? 17.312 6.781 6.707 1 94.31 141 ASN B O 1
ATOM 2609 N N . GLY B 1 142 ? 15.273 7.559 6.242 1 93.94 142 GLY B N 1
ATOM 2610 C CA . GLY B 1 142 ? 14.664 6.82 7.336 1 93.94 142 GLY B CA 1
ATOM 2611 C C . GLY B 1 142 ? 14.594 5.324 7.078 1 93.94 142 GLY B C 1
ATOM 2612 O O . GLY B 1 142 ? 14.758 4.879 5.941 1 93.94 142 GLY B O 1
ATOM 2613 N N . LYS B 1 143 ? 14.258 4.625 8.117 1 88.75 143 LYS B N 1
ATOM 2614 C CA . LYS B 1 143 ? 14.438 3.18 8.047 1 88.75 143 LYS B CA 1
ATOM 2615 C C . LYS B 1 143 ? 13.102 2.467 7.832 1 88.75 143 LYS B C 1
ATOM 2617 O O . LYS B 1 143 ? 13.07 1.255 7.613 1 88.75 143 LYS B O 1
ATOM 2622 N N . ARG B 1 144 ? 11.984 3.141 7.863 1 88.12 144 ARG B N 1
ATOM 2623 C CA . ARG B 1 144 ? 10.688 2.48 7.734 1 88.12 144 ARG B CA 1
ATOM 2624 C C . ARG B 1 144 ? 10.531 1.838 6.363 1 88.12 144 ARG B C 1
ATOM 2626 O O . ARG B 1 144 ? 9.961 0.75 6.238 1 88.12 144 ARG B O 1
ATOM 2633 N N . ASN B 1 145 ? 11.016 2.6 5.348 1 83 145 ASN B N 1
ATOM 2634 C CA . ASN B 1 145 ? 11.133 2.066 3.996 1 83 145 ASN B CA 1
ATOM 2635 C C . ASN B 1 145 ? 12.594 1.893 3.588 1 83 145 ASN B C 1
ATOM 2637 O O . ASN B 1 145 ? 13.352 2.863 3.553 1 83 145 ASN B O 1
ATOM 2641 N N . PRO B 1 146 ? 12.961 0.757 3.23 1 78.88 146 PRO B N 1
ATOM 2642 C CA . PRO B 1 146 ? 14.391 0.482 3.043 1 78.88 146 PRO B CA 1
ATOM 2643 C C . PRO B 1 146 ? 14.938 1.07 1.744 1 78.88 146 PRO B C 1
ATOM 2645 O O . PRO B 1 146 ? 16.156 1.083 1.531 1 78.88 146 PRO B O 1
ATOM 2648 N N . ASP B 1 147 ? 14.016 1.451 0.844 1 79.12 147 ASP B N 1
ATOM 2649 C CA . ASP B 1 147 ? 14.516 2.006 -0.41 1 79.12 147 ASP B CA 1
ATOM 2650 C C . ASP B 1 147 ? 15.203 3.352 -0.179 1 79.12 147 ASP B C 1
ATOM 2652 O O . ASP B 1 147 ? 15.812 3.908 -1.095 1 79.12 147 ASP B O 1
ATOM 2656 N N . GLY B 1 148 ? 15.039 3.846 1.007 1 87.5 148 GLY B N 1
ATOM 2657 C CA . GLY B 1 148 ? 15.766 5.035 1.417 1 87.5 148 GLY B CA 1
ATOM 2658 C C . GLY B 1 148 ? 15.078 6.324 1.006 1 87.5 148 GLY B C 1
ATOM 2659 O O . GLY B 1 148 ? 15.555 7.418 1.336 1 87.5 148 GLY B O 1
ATOM 2660 N N . TYR B 1 149 ? 13.891 6.223 0.347 1 91.06 149 TYR B N 1
ATOM 2661 C CA . TYR B 1 149 ? 13.258 7.43 -0.172 1 91.06 149 TYR B CA 1
ATOM 2662 C C . TYR B 1 149 ? 12.344 8.055 0.87 1 91.06 149 TYR B C 1
ATOM 2664 O O . TYR B 1 149 ? 11.961 9.227 0.75 1 91.06 149 TYR B O 1
ATOM 2672 N N . GLY B 1 150 ? 11.984 7.215 1.905 1 94.56 150 GLY B N 1
ATOM 2673 C CA . GLY B 1 150 ? 10.977 7.711 2.828 1 94.56 150 GLY B CA 1
ATOM 2674 C C . GLY B 1 150 ? 9.609 7.879 2.186 1 94.56 150 GLY B C 1
ATOM 2675 O O . GLY B 1 150 ? 9.141 6.992 1.465 1 94.56 150 GLY B O 1
ATOM 2676 N N . PHE B 1 151 ? 8.922 8.969 2.531 1 96.5 151 PHE B N 1
ATOM 2677 C CA . PHE B 1 151 ? 7.594 9.273 2.023 1 96.5 151 PHE B CA 1
ATOM 2678 C C . PHE B 1 151 ? 7.492 10.742 1.623 1 96.5 151 PHE B C 1
ATOM 2680 O O . PHE B 1 151 ? 8.445 11.508 1.801 1 96.5 151 PHE B O 1
ATOM 2687 N N . ALA B 1 152 ? 6.387 11.062 1.022 1 96.94 152 ALA B N 1
ATOM 2688 C CA . ALA B 1 152 ? 6.207 12.391 0.44 1 96.94 152 ALA B CA 1
ATOM 2689 C C . ALA B 1 152 ? 5.387 13.289 1.362 1 96.94 152 ALA B C 1
ATOM 2691 O O . ALA B 1 152 ? 4.176 13.438 1.179 1 96.94 152 ALA B O 1
ATOM 2692 N N . ALA B 1 153 ? 6.078 13.992 2.293 1 98.75 153 ALA B N 1
ATOM 2693 C CA . ALA B 1 153 ? 5.449 14.992 3.158 1 98.75 153 ALA B CA 1
ATOM 2694 C C . ALA B 1 153 ? 5.133 16.266 2.387 1 98.75 153 ALA B C 1
ATOM 2696 O O . ALA B 1 153 ? 5.93 16.719 1.554 1 98.75 153 ALA B O 1
ATOM 2697 N N . PHE B 1 154 ? 3.895 16.844 2.701 1 98.88 154 PHE B N 1
ATOM 2698 C CA . PHE B 1 154 ? 3.557 17.969 1.842 1 98.88 154 PHE B CA 1
ATOM 2699 C C . PHE B 1 154 ? 2.729 19 2.602 1 98.88 154 PHE B C 1
ATOM 2701 O O . PHE B 1 154 ? 2.309 20.016 2.029 1 98.88 154 PHE B O 1
ATOM 2708 N N . GLY B 1 155 ? 2.473 18.781 3.883 1 98.81 155 GLY B N 1
ATOM 2709 C CA . GLY B 1 155 ? 1.65 19.688 4.672 1 98.81 155 GLY B CA 1
ATOM 2710 C C . GLY B 1 155 ? 1.645 19.359 6.152 1 98.81 155 GLY B C 1
ATOM 2711 O O . GLY B 1 155 ? 2.443 18.531 6.613 1 98.81 155 GLY B O 1
ATOM 2712 N N . LYS B 1 156 ? 0.71 20.094 6.812 1 98.81 156 LYS B N 1
ATOM 2713 C CA . LYS B 1 156 ? 0.651 19.922 8.266 1 98.81 156 LYS B CA 1
ATOM 2714 C C . LYS B 1 156 ? -0.736 20.266 8.797 1 98.81 156 LYS B C 1
ATOM 2716 O O . LYS B 1 156 ? -1.351 21.25 8.367 1 98.81 156 LYS B O 1
ATOM 2721 N N . VAL B 1 157 ? -1.119 19.469 9.703 1 98.94 157 VAL B N 1
ATOM 2722 C CA . VAL B 1 157 ? -2.348 19.781 10.43 1 98.94 157 VAL B CA 1
ATOM 2723 C C . VAL B 1 157 ? -2.129 21 11.312 1 98.94 157 VAL B C 1
ATOM 2725 O O . VAL B 1 157 ? -1.142 21.062 12.047 1 98.94 157 VAL B O 1
ATOM 2728 N N . THR B 1 158 ? -3.051 21.922 11.258 1 98.69 158 THR B N 1
ATOM 2729 C CA . THR B 1 158 ? -2.955 23.141 12.062 1 98.69 158 THR B CA 1
ATOM 2730 C C . THR B 1 158 ? -4 23.141 13.172 1 98.69 158 THR B C 1
ATOM 2732 O O . THR B 1 158 ? -3.852 23.844 14.172 1 98.69 158 THR B O 1
ATOM 2735 N N . LYS B 1 159 ? -5.047 22.469 13.016 1 98.81 159 LYS B N 1
ATOM 2736 C CA . LYS B 1 159 ? -6.102 22.281 14.008 1 98.81 159 LYS B CA 1
ATOM 2737 C C . LYS B 1 159 ? -6.73 20.906 13.891 1 98.81 159 LYS B C 1
ATOM 2739 O O . LYS B 1 159 ? -6.984 20.422 12.781 1 98.81 159 LYS B O 1
ATOM 2744 N N . GLY B 1 160 ? -7.004 20.312 15.078 1 98.81 160 GLY B N 1
ATOM 2745 C CA . GLY B 1 160 ? -7.746 19.062 15.039 1 98.81 160 GLY B CA 1
ATOM 2746 C C . GLY B 1 160 ? -6.891 17.859 15.367 1 98.81 160 GLY B C 1
ATOM 2747 O O . GLY B 1 160 ? -7.297 16.719 15.125 1 98.81 160 GLY B O 1
ATOM 2748 N N . MET B 1 161 ? -5.711 18.062 15.969 1 98.88 161 MET B N 1
ATOM 2749 C CA . MET B 1 161 ? -4.863 16.938 16.328 1 98.88 161 MET B CA 1
ATOM 2750 C C . MET B 1 161 ? -5.531 16.078 17.391 1 98.88 161 MET B C 1
ATOM 2752 O O . MET B 1 161 ? -5.254 14.875 17.5 1 98.88 161 MET B O 1
ATOM 2756 N N . GLU B 1 162 ? -6.395 16.672 18.188 1 98.69 162 GLU B N 1
ATOM 2757 C CA . GLU B 1 162 ? -7.145 15.867 19.141 1 98.69 162 GLU B CA 1
ATOM 2758 C C . GLU B 1 162 ? -8.031 14.852 18.438 1 98.69 162 GLU B C 1
ATOM 2760 O O . GLU B 1 162 ? -8.211 13.734 18.922 1 98.69 162 GLU B O 1
ATOM 2765 N N . LEU B 1 163 ? -8.594 15.273 17.359 1 98.88 163 LEU B N 1
ATOM 2766 C CA . LEU B 1 163 ? -9.414 14.359 16.562 1 98.88 163 LEU B CA 1
ATOM 2767 C C . LEU B 1 163 ? -8.547 13.289 15.898 1 98.88 163 LEU B C 1
ATOM 2769 O O . LEU B 1 163 ? -8.945 12.125 15.812 1 98.88 163 LEU B O 1
ATOM 2773 N N . VAL B 1 164 ? -7.375 13.648 15.367 1 98.94 164 VAL B N 1
ATOM 2774 C CA . VAL B 1 164 ? -6.426 12.703 14.789 1 98.94 164 VAL B CA 1
ATOM 2775 C C . VAL B 1 164 ? -6.09 11.617 15.805 1 98.94 164 VAL B C 1
ATOM 2777 O O . VAL B 1 164 ? -6.125 10.43 15.484 1 98.94 164 VAL B O 1
ATOM 2780 N N . LYS B 1 165 ? -5.844 12.031 17.016 1 98.81 165 LYS B N 1
ATOM 2781 C CA . LYS B 1 165 ? -5.508 11.086 18.078 1 98.81 165 LYS B CA 1
ATOM 2782 C C . LYS B 1 165 ? -6.715 10.219 18.438 1 98.81 165 LYS B C 1
ATOM 2784 O O . LYS B 1 165 ? -6.562 9.047 18.766 1 98.81 165 LYS B O 1
ATOM 2789 N N . GLU B 1 166 ? -7.887 10.82 18.391 1 98.81 166 GLU B N 1
ATOM 2790 C CA . GLU B 1 166 ? -9.102 10.047 18.625 1 98.81 166 GLU B CA 1
ATOM 2791 C C . GLU B 1 166 ? -9.273 8.953 17.578 1 98.81 166 GLU B C 1
ATOM 2793 O O . GLU B 1 166 ? -9.594 7.809 17.906 1 98.81 166 GLU B O 1
ATOM 2798 N N . ILE B 1 167 ? -9.062 9.266 16.359 1 98.81 167 ILE B N 1
ATOM 2799 C CA . ILE B 1 167 ? -9.156 8.289 15.266 1 98.81 167 ILE B CA 1
ATOM 2800 C C . ILE B 1 167 ? -8.117 7.188 15.477 1 98.81 167 ILE B C 1
ATOM 2802 O O . ILE B 1 167 ? -8.43 6.004 15.32 1 98.81 167 ILE B O 1
ATOM 2806 N N . GLN B 1 168 ? -6.918 7.539 15.867 1 98.75 168 GLN B N 1
ATOM 2807 C CA . GLN B 1 168 ? -5.859 6.559 16.094 1 98.75 168 GLN B CA 1
ATOM 2808 C C . GLN B 1 168 ? -6.258 5.559 17.172 1 98.75 168 GLN B C 1
ATOM 2810 O O . GLN B 1 168 ? -5.895 4.383 17.094 1 98.75 168 GLN B O 1
ATOM 2815 N N . SER B 1 169 ? -7.051 6.027 18.109 1 98.31 169 SER B N 1
ATOM 2816 C CA . SER B 1 169 ? -7.352 5.227 19.297 1 98.31 169 SER B CA 1
ATOM 2817 C C . SER B 1 169 ? -8.547 4.309 19.047 1 98.31 169 SER B C 1
ATOM 2819 O O . SER B 1 169 ? -8.891 3.49 19.906 1 98.31 169 SER B O 1
ATOM 2821 N N . GLU B 1 170 ? -9.172 4.441 17.891 1 97.69 170 GLU B N 1
ATOM 2822 C CA . GLU B 1 170 ? -10.32 3.59 17.578 1 97.69 170 GLU B CA 1
ATOM 2823 C C . GLU B 1 170 ? -9.906 2.129 17.453 1 97.69 170 GLU B C 1
ATOM 2825 O O . GLU B 1 170 ? -8.742 1.832 17.172 1 97.69 170 GLU B O 1
ATOM 2830 N N . GLU B 1 171 ? -10.859 1.213 17.625 1 95.94 171 GLU B N 1
ATOM 2831 C CA . GLU B 1 171 ? -10.586 -0.219 17.547 1 95.94 171 GLU B CA 1
ATOM 2832 C C . GLU B 1 171 ? -10.055 -0.609 16.172 1 95.94 171 GLU B C 1
ATOM 2834 O O . GLU B 1 171 ? -10.578 -0.165 15.148 1 95.94 171 GLU B O 1
ATOM 2839 N N . GLU B 1 172 ? -8.992 -1.328 16.203 1 93.12 172 GLU B N 1
ATOM 2840 C CA . GLU B 1 172 ? -8.383 -1.799 14.969 1 93.12 172 GLU B CA 1
ATOM 2841 C C . GLU B 1 172 ? -7.941 -3.254 15.086 1 93.12 172 GLU B C 1
ATOM 2843 O O . GLU B 1 172 ? -7.793 -3.775 16.188 1 93.12 172 GLU B O 1
ATOM 2848 N N . VAL B 1 173 ? -7.922 -3.922 13.938 1 86.69 173 VAL B N 1
ATOM 2849 C CA . VAL B 1 173 ? -7.312 -5.242 13.805 1 86.69 173 VAL B CA 1
ATOM 2850 C C . VAL B 1 173 ? -6.207 -5.195 12.75 1 86.69 173 VAL B C 1
ATOM 2852 O O . VAL B 1 173 ? -6.441 -4.785 11.609 1 86.69 173 VAL B O 1
ATOM 2855 N N . ASP B 1 174 ? -4.973 -5.5 13.164 1 83.12 174 ASP B N 1
ATOM 2856 C CA . ASP B 1 174 ? -3.818 -5.492 12.266 1 83.12 174 ASP B CA 1
ATOM 2857 C C . ASP B 1 174 ? -3.672 -4.141 11.57 1 83.12 174 ASP B C 1
ATOM 2859 O O . ASP B 1 174 ? -3.502 -4.078 10.352 1 83.12 174 ASP B O 1
ATOM 2863 N N . GLN B 1 175 ? -3.951 -3.072 12.336 1 89.94 175 GLN B N 1
ATOM 2864 C CA . GLN B 1 175 ? -3.74 -1.676 11.969 1 89.94 175 GLN B CA 1
ATOM 2865 C C . GLN B 1 175 ? -4.934 -1.126 11.195 1 89.94 175 GLN B C 1
ATOM 2867 O O . GLN B 1 175 ? -5.039 0.084 10.984 1 89.94 175 GLN B O 1
ATOM 2872 N N . TYR B 1 176 ? -5.859 -2.018 10.766 1 89.38 176 TYR B N 1
ATOM 2873 C CA . TYR B 1 176 ? -7.039 -1.534 10.062 1 89.38 176 TYR B CA 1
ATOM 2874 C C . TYR B 1 176 ? -8.188 -1.275 11.031 1 89.38 176 TYR B C 1
ATOM 2876 O O . TYR B 1 176 ? -8.508 -2.125 11.867 1 89.38 176 TYR B O 1
ATOM 2884 N N . LEU B 1 177 ? -8.75 -0.123 10.867 1 93.19 177 LEU B N 1
ATOM 2885 C CA . LEU B 1 177 ? -9.867 0.237 11.734 1 93.19 177 LEU B CA 1
ATOM 2886 C C . LEU B 1 177 ? -11.062 -0.671 11.484 1 93.19 177 LEU B C 1
ATOM 2888 O O . LEU B 1 177 ? -11.445 -0.898 10.328 1 93.19 177 LEU B O 1
ATOM 2892 N N . VAL B 1 178 ? -11.586 -1.186 12.594 1 91.12 178 VAL B N 1
ATOM 2893 C CA . VAL B 1 178 ? -12.789 -2.004 12.492 1 91.12 178 VAL B CA 1
ATOM 2894 C C . VAL B 1 178 ? -13.914 -1.19 11.859 1 91.12 178 VAL B C 1
ATOM 2896 O O . VAL B 1 178 ? -14.633 -1.683 10.984 1 91.12 178 VAL B O 1
ATOM 2899 N N . ASN B 1 179 ? -14.031 0.043 12.305 1 92.69 179 ASN B N 1
ATOM 2900 C CA . ASN B 1 179 ? -14.953 1.015 11.719 1 92.69 179 ASN B CA 1
ATOM 2901 C C . ASN B 1 179 ? -14.203 2.213 11.141 1 92.69 179 ASN B C 1
ATOM 2903 O O . ASN B 1 179 ? -13.898 3.164 11.867 1 92.69 179 ASN B O 1
ATOM 2907 N N . PRO B 1 180 ? -13.961 2.148 9.844 1 94.25 180 PRO B N 1
ATOM 2908 C CA . PRO B 1 180 ? -13.305 3.312 9.242 1 94.25 180 PRO B CA 1
ATOM 2909 C C . PRO B 1 180 ? -14.07 4.613 9.492 1 94.25 180 PRO B C 1
ATOM 2911 O O . PRO B 1 180 ? -15.297 4.613 9.523 1 94.25 180 PRO B O 1
ATOM 2914 N N . VAL B 1 181 ? -13.32 5.699 9.695 1 97.5 181 VAL B N 1
ATOM 2915 C CA . VAL B 1 181 ? -13.93 7.004 9.922 1 97.5 181 VAL B CA 1
ATOM 2916 C C . VAL B 1 181 ? -14.133 7.727 8.594 1 97.5 181 VAL B C 1
ATOM 2918 O O . VAL B 1 181 ? -13.156 8.062 7.91 1 97.5 181 VAL B O 1
ATOM 2921 N N . LYS B 1 182 ? -15.312 8.023 8.289 1 97.19 182 LYS B N 1
ATOM 2922 C CA . LYS B 1 182 ? -15.68 8.562 6.984 1 97.19 182 LYS B CA 1
ATOM 2923 C C . LYS B 1 182 ? -15.172 9.992 6.82 1 97.19 182 LYS B C 1
ATOM 2925 O O . LYS B 1 182 ? -15.273 10.805 7.742 1 97.19 182 LYS B O 1
ATOM 2930 N N . ILE B 1 183 ? -14.562 10.219 5.695 1 98.25 183 ILE B N 1
ATOM 2931 C CA . ILE B 1 183 ? -14.281 11.57 5.227 1 98.25 183 ILE B CA 1
ATOM 2932 C C . ILE B 1 183 ? -15.43 12.062 4.348 1 98.25 183 ILE B C 1
ATOM 2934 O O . ILE B 1 183 ? -15.625 11.562 3.236 1 98.25 183 ILE B O 1
ATOM 2938 N N . GLN B 1 184 ? -16.109 12.977 4.863 1 98.44 184 GLN B N 1
ATOM 2939 C CA . GLN B 1 184 ? -17.281 13.492 4.137 1 98.44 184 GLN B CA 1
ATOM 2940 C C . GLN B 1 184 ? -16.844 14.383 2.977 1 98.44 184 GLN B C 1
ATOM 2942 O O . GLN B 1 184 ? -17.422 14.312 1.889 1 98.44 184 GLN B O 1
ATOM 2947 N N . SER B 1 185 ? -15.875 15.234 3.285 1 98.19 185 SER B N 1
ATOM 2948 C CA . SER B 1 185 ? -15.312 16.078 2.236 1 98.19 185 SER B CA 1
ATOM 2949 C C . SER B 1 185 ? -13.953 16.625 2.65 1 98.19 185 SER B C 1
ATOM 2951 O O . SER B 1 185 ? -13.609 16.625 3.836 1 98.19 185 SER B O 1
ATOM 2953 N N . ILE B 1 186 ? -13.156 16.969 1.702 1 98.69 186 ILE B N 1
ATOM 2954 C CA . ILE B 1 186 ? -11.984 17.828 1.865 1 98.69 186 ILE B CA 1
ATOM 2955 C C . ILE B 1 186 ? -12.133 19.062 0.98 1 98.69 186 ILE B C 1
ATOM 2957 O O . ILE B 1 186 ? -12.398 18.953 -0.218 1 98.69 186 ILE B O 1
ATOM 2961 N N . LYS B 1 187 ? -11.914 20.234 1.603 1 98.38 187 LYS B N 1
ATOM 2962 C CA . LYS B 1 187 ? -12.148 21.484 0.879 1 98.38 187 LYS B CA 1
ATOM 2963 C C . LYS B 1 187 ? -11 22.469 1.097 1 98.38 187 LYS B C 1
ATOM 2965 O O . LYS B 1 187 ? -10.445 22.547 2.197 1 98.38 187 LYS B O 1
ATOM 2970 N N . ARG B 1 188 ? -10.75 23.203 0.071 1 97.75 188 ARG B N 1
ATOM 2971 C CA . ARG B 1 188 ? -9.805 24.297 0.213 1 97.75 188 ARG B CA 1
ATOM 2972 C C . ARG B 1 188 ? -10.453 25.484 0.923 1 97.75 188 ARG B C 1
ATOM 2974 O O . ARG B 1 188 ? -11.578 25.875 0.608 1 97.75 188 ARG B O 1
ATOM 2981 N N . MET B 1 189 ? -9.711 26 1.887 1 94.62 189 MET B N 1
ATOM 2982 C CA . MET B 1 189 ? -10.188 27.172 2.611 1 94.62 189 MET B CA 1
ATOM 2983 C C . MET B 1 189 ? -9.641 28.453 1.994 1 94.62 189 MET B C 1
ATOM 2985 O O . MET B 1 189 ? -8.477 28.5 1.595 1 94.62 189 MET B O 1
ATOM 2989 N N . HIS B 1 190 ? -10.492 29.453 1.608 1 82.12 190 HIS B N 1
ATOM 2990 C CA . HIS B 1 190 ? -10.102 30.734 1.046 1 82.12 190 HIS B CA 1
ATOM 2991 C C . HIS B 1 190 ? -10 31.797 2.131 1 82.12 190 HIS B C 1
ATOM 2993 O O . HIS B 1 190 ? -10.719 31.75 3.127 1 82.12 190 HIS B O 1
#

Radius of gyration: 26.43 Å; Cα contacts (8 Å, |Δi|>4): 932; chains: 2; bounding box: 80×135×60 Å

pLDDT: mean 89.86, std 14.44, range [41.03, 98.94]

Solvent-accessible surface area (backbone atoms only — not comparable to full-atom values): 19995 Å² total; per-residue (Å²): 136,85,78,77,77,80,77,78,79,79,78,78,77,74,74,73,72,76,68,74,60,67,46,40,33,38,39,37,37,81,88,50,60,35,32,29,37,34,33,44,76,51,23,45,66,59,35,49,53,52,46,53,38,35,76,67,49,48,40,45,70,13,26,39,42,34,32,39,37,73,76,83,27,63,80,46,89,68,66,53,37,33,37,31,26,31,56,45,57,26,95,69,58,64,80,43,39,74,63,51,25,21,75,77,37,66,41,62,40,32,59,28,18,29,27,44,40,62,92,43,79,23,47,26,58,65,33,28,31,36,31,50,50,74,34,64,38,45,20,46,67,14,65,58,36,74,86,34,50,37,35,31,39,33,34,33,52,75,43,37,64,68,55,54,53,50,61,51,67,46,66,57,53,88,36,25,32,74,68,54,48,43,24,58,36,45,44,77,56,131,136,85,81,76,79,79,78,76,78,79,78,80,76,76,74,74,72,73,69,75,62,68,45,40,35,36,39,36,36,81,87,49,62,34,31,28,37,34,34,44,76,52,22,46,68,58,35,50,53,55,46,50,39,36,77,70,48,48,40,45,69,12,25,38,41,35,32,40,36,73,75,85,27,63,80,46,89,67,66,54,36,32,36,30,27,32,55,45,58,24,94,69,59,64,80,42,38,74,63,52,25,20,74,78,38,66,43,64,39,32,60,29,17,29,26,44,39,64,90,43,78,22,47,26,57,65,32,27,30,36,31,50,49,72,33,63,40,45,20,45,68,14,65,59,36,73,87,33,50,38,35,31,41,33,32,32,51,75,43,38,63,69,55,55,52,51,60,50,68,47,65,56,54,85,38,25,31,75,70,54,46,42,23,60,38,45,43,75,57,132